Protein AF-A0A956D7J7-F1 (afdb_monomer_lite)

Foldseek 3Di:
DDDDDDDDDDDPDPPPPDPDDDDPDDDADFFDKPQWDDDRLETERAAEEIETEAQPRDDPVHAREYEYDDLYEYHYEYAEEHHYEYDANHHYEYEYEYHYEYEEANYEYEYEYAEAYEYAYEHQYEYEYAYAAHYEYHFEHQHEYEEHEEYAYEEHAYHAHEYEEEYYACYEYEFALYEYEYEYEHNYEYEQYALYEYHYEYPAKYKYAHDPRYWYWYHYNPDPGTDTDHGIDID

Sequence (235 aa):
MHFQALLFSTFLFTFTMGCGSNPTVTGDVLCPGPGCPCTGARCDCQGGDCALDCADVESPTQTCALECERGARCDVACGTECDVECEPGTECTVTGQDDPELRCSDASCSLTATTSADISCTRGAECVLTATSGADADCESNATCELELGDDADVDCEGGSTCNVTAGVGSELECTRASCTSTIGTGSVVVCGVDARCEVACEGACTLTCAPSATCALRCPDDTAPREVSGTVRC

Radius of gyration: 25.04 Å; chains: 1; bounding box: 53×31×108 Å

pLDDT: mean 87.44, std 18.81, range [31.25, 98.88]

Secondary structure (DSSP, 8-state):
-----------------PPP------SS-----TT--EETTEEEE-SSEEEEE-TTT-BTTB-EEEEE-TT-EEEEE-SS-EEEEE-TT-EEEEE-SBSEEEEEESSEEEEE-SB--EEEEETT-EEEEEEEES-EEEE-TT-EEEEEEEET-EEEEETT-EEEEEE-TT-EEEEESSEEEEEE-TT-EEEE-TT-EEEEEESSS-EEEE-TT-EEEEE-TT-SS-EEE-EEEE-

Structure (mmCIF, N/CA/C/O backbone):
data_AF-A0A956D7J7-F1
#
_entry.id   AF-A0A956D7J7-F1
#
loop_
_atom_site.group_PDB
_atom_site.id
_atom_site.type_symbol
_atom_site.label_atom_id
_atom_site.label_alt_id
_atom_site.label_comp_id
_atom_site.label_asym_id
_atom_site.label_entity_id
_atom_site.label_seq_id
_atom_site.pdbx_PDB_ins_code
_atom_site.Cartn_x
_atom_site.Cartn_y
_atom_site.Cartn_z
_atom_site.occupancy
_atom_site.B_iso_or_equiv
_atom_site.auth_seq_id
_atom_site.auth_comp_id
_atom_site.auth_asym_id
_atom_site.auth_atom_id
_atom_site.pdbx_PDB_model_num
ATOM 1 N N . MET A 1 1 ? -14.481 -19.171 87.153 1.00 43.16 1 MET A N 1
ATOM 2 C CA . MET A 1 1 ? -14.582 -17.798 86.616 1.00 43.16 1 MET A CA 1
ATOM 3 C C . MET A 1 1 ? -14.670 -17.933 85.106 1.00 43.16 1 MET A C 1
ATOM 5 O O . MET A 1 1 ? -13.794 -18.553 84.524 1.00 43.16 1 MET A O 1
ATOM 9 N N . HIS A 1 2 ? -15.809 -17.543 84.533 1.00 39.56 2 HIS A N 1
ATOM 10 C CA . HIS A 1 2 ? -16.154 -17.720 83.119 1.00 39.56 2 HIS A CA 1
ATOM 11 C C . HIS A 1 2 ? -15.418 -16.686 82.258 1.00 39.56 2 HIS A C 1
ATOM 13 O O . HIS A 1 2 ? -15.458 -15.504 82.587 1.00 39.56 2 HIS A O 1
ATOM 19 N N . PHE A 1 3 ? -14.809 -17.113 81.151 1.00 43.75 3 PHE A N 1
ATOM 20 C CA . PHE A 1 3 ? -14.347 -16.224 80.082 1.00 43.75 3 PHE A CA 1
ATOM 21 C C . PHE A 1 3 ? -14.893 -16.765 78.756 1.00 43.75 3 PHE A C 1
ATOM 23 O O . PHE A 1 3 ? -14.498 -17.838 78.303 1.00 43.75 3 PHE A O 1
ATOM 30 N N . GLN A 1 4 ? -15.881 -16.063 78.197 1.00 51.72 4 GLN A N 1
ATOM 31 C CA . GLN A 1 4 ? -16.488 -16.355 76.899 1.00 51.72 4 GLN A CA 1
ATOM 32 C C . GLN A 1 4 ? -15.545 -15.901 75.780 1.00 51.72 4 GLN A C 1
ATOM 34 O O . GLN A 1 4 ? -15.097 -14.756 75.767 1.00 51.72 4 GLN A O 1
ATOM 39 N N . ALA A 1 5 ? -15.268 -16.799 74.835 1.00 49.94 5 ALA A N 1
ATOM 40 C CA . ALA A 1 5 ? -14.574 -16.494 73.593 1.00 49.94 5 ALA A CA 1
ATOM 41 C C . ALA A 1 5 ? -15.559 -15.854 72.598 1.00 49.94 5 ALA A C 1
ATOM 43 O O . ALA A 1 5 ? -16.535 -16.482 72.190 1.00 49.94 5 ALA A O 1
ATOM 44 N N . LEU A 1 6 ? -15.309 -14.597 72.230 1.00 52.06 6 LEU A N 1
ATOM 45 C CA . LEU A 1 6 ? -15.990 -13.898 71.142 1.00 52.06 6 LEU A CA 1
ATOM 46 C C . LEU A 1 6 ? -15.320 -14.276 69.815 1.00 52.06 6 LEU A C 1
ATOM 48 O O . LEU A 1 6 ? -14.176 -13.907 69.558 1.00 52.06 6 LEU A O 1
ATOM 52 N N . LEU A 1 7 ? -16.046 -15.019 68.981 1.00 47.91 7 LEU A N 1
ATOM 53 C CA . LEU A 1 7 ? -15.738 -15.242 67.569 1.00 47.91 7 LEU A CA 1
ATOM 54 C C . LEU A 1 7 ? -16.071 -13.962 66.786 1.00 47.91 7 LEU A C 1
ATOM 56 O O . LEU A 1 7 ? -17.241 -13.636 66.600 1.00 47.91 7 LEU A O 1
ATOM 60 N N . PHE A 1 8 ? -15.046 -13.240 66.332 1.00 42.69 8 PHE A N 1
ATOM 61 C CA . PHE A 1 8 ? -15.180 -12.167 65.345 1.00 42.69 8 PHE A CA 1
ATOM 62 C C . PHE A 1 8 ? -15.130 -12.792 63.944 1.00 42.69 8 PHE A C 1
ATOM 64 O O . PHE A 1 8 ? -14.086 -13.268 63.504 1.00 42.69 8 PHE A O 1
ATOM 71 N N . SER A 1 9 ? -16.275 -12.831 63.263 1.00 49.41 9 SER A N 1
ATOM 72 C CA . SER A 1 9 ? -16.383 -13.199 61.850 1.00 49.41 9 SER A CA 1
ATOM 73 C C . SER A 1 9 ? -16.132 -11.949 61.006 1.00 49.41 9 SER A C 1
ATOM 75 O O . SER A 1 9 ? -16.965 -11.046 60.950 1.00 49.41 9 SER A O 1
ATOM 77 N N . THR A 1 10 ? -14.953 -11.861 60.398 1.00 48.66 10 THR A N 1
ATOM 78 C CA . THR A 1 10 ? -14.606 -10.847 59.399 1.00 48.66 10 THR A CA 1
ATOM 79 C C . THR A 1 10 ? -15.206 -11.249 58.055 1.00 48.66 10 THR A C 1
ATOM 81 O O . THR A 1 10 ? -14.697 -12.127 57.363 1.00 48.66 10 THR A O 1
ATOM 84 N N . PHE A 1 11 ? -16.308 -10.600 57.686 1.00 44.06 11 PHE A N 1
ATOM 85 C CA . PHE A 1 11 ? -16.860 -10.641 56.335 1.00 44.06 11 PHE A CA 1
ATOM 86 C C . PHE A 1 11 ? -15.993 -9.739 55.437 1.00 44.06 11 PHE A C 1
ATOM 88 O O . PHE A 1 11 ? -16.091 -8.514 55.504 1.00 44.06 11 PHE A O 1
ATOM 95 N N . LEU A 1 12 ? -15.110 -10.332 54.626 1.00 43.50 12 LEU A N 1
ATOM 96 C CA . LEU A 1 12 ? -14.497 -9.636 53.491 1.00 43.50 12 LEU A CA 1
ATOM 97 C C . LEU A 1 12 ? -15.557 -9.519 52.388 1.00 43.50 12 LEU A C 1
ATOM 99 O O . LEU A 1 12 ? -15.886 -10.501 51.729 1.00 43.50 12 LEU A O 1
ATOM 103 N N . PHE A 1 13 ? -16.098 -8.316 52.207 1.00 41.38 13 PHE A N 1
ATOM 104 C CA . PHE A 1 13 ? -16.900 -7.952 51.042 1.00 41.38 13 PHE A CA 1
ATOM 105 C C . PHE A 1 13 ? -15.939 -7.482 49.941 1.00 41.38 13 PHE A C 1
ATOM 107 O O . PHE A 1 13 ? -15.501 -6.333 49.929 1.00 41.38 13 PHE A O 1
ATOM 114 N N . THR A 1 14 ? -15.560 -8.381 49.036 1.00 39.78 14 THR A N 1
ATOM 115 C CA . THR A 1 14 ? -14.932 -8.017 47.762 1.00 39.78 14 THR A CA 1
ATOM 116 C C . THR A 1 14 ? -15.997 -7.397 46.862 1.00 39.78 14 THR A C 1
ATOM 118 O O . THR A 1 14 ? -16.838 -8.097 46.305 1.00 39.78 14 THR A O 1
ATOM 121 N N . PHE A 1 15 ? -15.971 -6.070 46.734 1.00 39.91 15 PHE A N 1
ATOM 122 C CA . PHE A 1 15 ? -16.661 -5.351 45.665 1.00 39.91 15 PHE A CA 1
ATOM 123 C C . PHE A 1 15 ? -15.905 -5.607 44.355 1.00 39.91 15 PHE A C 1
ATOM 125 O O . PHE A 1 15 ? -14.952 -4.909 44.023 1.00 39.91 15 PHE A O 1
ATOM 132 N N . THR A 1 16 ? -16.311 -6.630 43.610 1.00 37.69 16 THR A N 1
ATOM 133 C CA . THR A 1 16 ? -16.043 -6.697 42.173 1.00 37.69 16 THR A CA 1
ATOM 134 C C . THR A 1 16 ? -17.059 -5.782 41.494 1.00 37.69 16 THR A C 1
ATOM 136 O O . THR A 1 16 ? -18.225 -6.152 41.357 1.00 37.69 16 THR A O 1
ATOM 139 N N . MET A 1 17 ? -16.649 -4.569 41.112 1.00 38.91 17 MET A N 1
ATOM 140 C CA . MET A 1 17 ? -17.397 -3.762 40.144 1.00 38.91 17 MET A CA 1
ATOM 141 C C . MET A 1 17 ? -17.266 -4.442 38.775 1.00 38.91 17 MET A C 1
ATOM 143 O O . MET A 1 17 ? -16.390 -4.112 37.988 1.00 38.91 17 MET A O 1
ATOM 147 N N . GLY A 1 18 ? -18.092 -5.459 38.532 1.00 31.25 18 GLY A N 1
ATOM 148 C CA . GLY A 1 18 ? -18.387 -5.927 37.184 1.00 31.25 18 GLY A CA 1
ATOM 149 C C . GLY A 1 18 ? -19.460 -5.011 36.611 1.00 31.25 18 GLY A C 1
ATOM 150 O O . GLY A 1 18 ? -20.520 -4.870 37.225 1.00 31.25 18 GLY A O 1
ATOM 151 N N . CYS A 1 19 ? -19.172 -4.350 35.489 1.00 44.25 19 CYS A N 1
ATOM 152 C CA . CYS A 1 19 ? -20.160 -3.542 34.787 1.00 44.25 19 CYS A CA 1
ATOM 153 C C . CYS A 1 19 ? -21.360 -4.419 34.423 1.00 44.25 19 CYS A C 1
ATOM 155 O O . CYS A 1 19 ? -21.224 -5.504 33.860 1.00 44.25 19 CYS A O 1
ATOM 157 N N . GLY A 1 20 ? -22.525 -3.959 34.864 1.00 34.91 20 GLY A N 1
ATOM 158 C CA . GLY A 1 20 ? -23.780 -4.673 34.783 1.00 34.91 20 GLY A CA 1
ATOM 159 C C . GLY A 1 20 ? -24.388 -4.661 33.385 1.00 34.91 20 GLY A C 1
ATOM 160 O O . GLY A 1 20 ? -24.287 -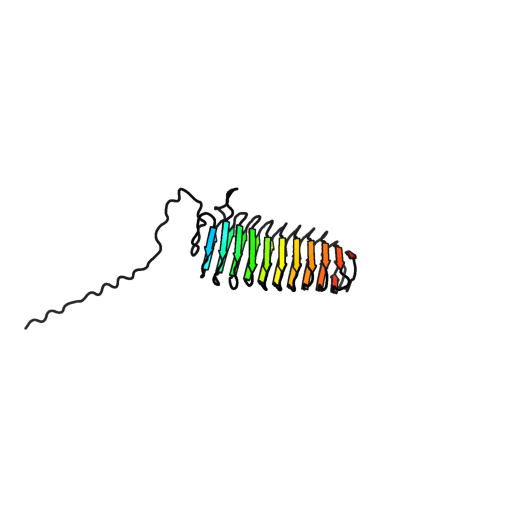3.686 32.654 1.00 34.91 20 GLY A O 1
ATOM 161 N N . SER A 1 21 ? -25.086 -5.759 33.109 1.00 38.69 21 SER A N 1
ATOM 162 C CA . SER A 1 21 ? -26.418 -5.828 32.503 1.00 38.69 21 SER A CA 1
ATOM 163 C C . SER A 1 21 ? -26.701 -5.009 31.237 1.00 38.69 21 SER A C 1
ATOM 165 O O . SER A 1 21 ? -26.970 -3.813 31.298 1.00 38.69 21 SER A O 1
ATOM 167 N N . ASN A 1 22 ? -26.827 -5.748 30.132 1.00 50.06 22 ASN A N 1
ATOM 168 C CA . ASN A 1 22 ? -27.512 -5.389 28.888 1.00 50.06 22 ASN A CA 1
ATOM 169 C C . ASN A 1 22 ? -28.772 -4.523 29.113 1.00 50.06 22 ASN A C 1
ATOM 171 O O . ASN A 1 22 ? -29.765 -5.031 29.652 1.00 50.06 22 ASN A O 1
ATOM 175 N N . PRO A 1 23 ? -28.801 -3.263 28.648 1.00 44.16 23 PRO A N 1
ATOM 176 C CA . PRO A 1 23 ? -30.053 -2.579 28.396 1.00 44.16 23 PRO A CA 1
ATOM 177 C C . PRO A 1 23 ? -30.660 -3.090 27.085 1.00 44.16 23 PRO A C 1
ATOM 179 O O . PRO A 1 23 ? -29.982 -3.305 26.085 1.00 44.16 23 PRO A O 1
ATOM 182 N N . THR A 1 24 ? -31.973 -3.284 27.097 1.00 43.28 24 THR A N 1
ATOM 183 C CA . THR A 1 24 ? -32.783 -3.449 25.887 1.00 43.28 24 THR A CA 1
ATOM 184 C C . THR A 1 24 ? -32.682 -2.144 25.090 1.00 43.28 24 THR A C 1
ATOM 186 O O . THR A 1 24 ? -33.212 -1.126 25.533 1.00 43.28 24 THR A O 1
ATOM 189 N N . VAL A 1 25 ? -31.952 -2.151 23.972 1.00 43.97 25 VAL A N 1
ATOM 190 C CA . VAL A 1 25 ? -31.699 -0.962 23.143 1.00 43.97 25 VAL A CA 1
ATOM 191 C C . VAL A 1 25 ? -32.918 -0.687 22.262 1.00 43.97 25 VAL A C 1
ATOM 193 O O . VAL A 1 25 ? -33.235 -1.441 21.346 1.00 43.97 25 VAL A O 1
ATOM 196 N N . THR A 1 26 ? -33.620 0.403 22.555 1.00 40.12 26 THR A N 1
ATOM 197 C CA . THR A 1 26 ? -34.544 1.062 21.627 1.00 40.12 26 THR A CA 1
ATOM 198 C C . THR A 1 26 ? -34.048 2.489 21.437 1.00 40.12 26 THR A C 1
ATOM 200 O O . THR A 1 26 ? -34.246 3.311 22.331 1.00 40.12 26 THR A O 1
ATOM 203 N N . GLY A 1 27 ? -33.423 2.754 20.288 1.00 46.28 27 GLY A N 1
ATOM 204 C CA . GLY A 1 27 ? -32.857 4.052 19.900 1.00 46.28 27 GLY A CA 1
ATOM 205 C C . GLY A 1 27 ? -31.328 4.045 19.925 1.00 46.28 27 GLY A C 1
ATOM 206 O O . GLY A 1 27 ? -30.754 3.707 20.951 1.00 46.28 27 GLY A O 1
ATOM 207 N N . ASP A 1 28 ? -30.732 4.424 18.793 1.00 46.00 28 ASP A N 1
ATOM 208 C CA . ASP A 1 28 ? -29.297 4.584 18.518 1.00 46.00 28 ASP A CA 1
ATOM 209 C C . ASP A 1 28 ? -28.484 3.279 18.546 1.00 46.00 28 ASP A C 1
ATOM 211 O O . ASP A 1 28 ? -28.277 2.647 19.581 1.00 46.00 28 ASP A O 1
ATOM 215 N N . VAL A 1 29 ? -28.057 2.846 17.358 1.00 49.03 29 VAL A N 1
ATOM 216 C CA . VAL A 1 29 ? -27.219 1.662 17.166 1.00 49.03 29 VAL A CA 1
ATOM 217 C C . VAL A 1 29 ? -25.853 1.967 17.781 1.00 49.03 29 VAL A C 1
ATOM 219 O O . VAL A 1 29 ? -25.069 2.733 17.234 1.00 49.03 29 VAL A O 1
ATOM 222 N N . LEU A 1 30 ? -25.629 1.461 18.991 1.00 57.19 30 LEU A N 1
ATOM 223 C CA . LEU A 1 30 ? -24.352 1.540 19.689 1.00 57.19 30 LEU A CA 1
ATOM 224 C C . LEU A 1 30 ? -23.413 0.532 19.044 1.00 57.19 30 LEU A C 1
ATOM 226 O O . LEU A 1 30 ? -23.807 -0.624 18.925 1.00 57.19 30 LEU A O 1
ATOM 230 N N . CYS A 1 31 ? -22.193 0.933 18.701 1.00 56.78 31 CYS A N 1
ATOM 231 C CA . CYS A 1 31 ? -21.144 -0.011 18.343 1.00 56.78 31 CYS A CA 1
ATOM 232 C C . CYS A 1 31 ? -20.822 -0.879 19.579 1.00 56.78 31 CYS A C 1
ATOM 234 O O . CYS A 1 31 ? -20.334 -0.351 20.587 1.00 56.78 31 CYS A O 1
ATOM 236 N N . PRO A 1 32 ? -21.161 -2.180 19.596 1.00 64.06 32 PRO A N 1
ATOM 237 C CA . PRO A 1 32 ? -20.841 -3.041 20.724 1.00 64.06 32 PRO A CA 1
ATOM 238 C C . PRO A 1 32 ? -19.324 -3.251 20.818 1.00 64.06 32 PRO A C 1
ATOM 240 O O . PRO A 1 32 ? -18.688 -3.709 19.874 1.00 64.06 32 PRO A O 1
ATOM 243 N N . GLY A 1 33 ? -18.743 -2.956 21.984 1.00 61.28 33 GLY A N 1
ATOM 244 C CA . GLY A 1 33 ? -17.317 -3.177 22.204 1.00 61.28 33 GLY A CA 1
ATOM 245 C C . GLY A 1 33 ? -16.861 -2.985 23.654 1.00 61.28 33 GLY A C 1
ATOM 246 O O . GLY A 1 33 ? -17.276 -2.019 24.301 1.00 61.28 33 GLY A O 1
ATOM 247 N N . PRO A 1 34 ? -16.040 -3.885 24.233 1.00 67.00 34 PRO A N 1
ATOM 248 C CA . PRO A 1 34 ? -15.364 -3.602 25.494 1.00 67.00 34 PRO A CA 1
ATOM 249 C C . PRO A 1 34 ? -14.335 -2.476 25.310 1.00 67.00 34 PRO A C 1
ATOM 251 O O . PRO A 1 34 ? -13.610 -2.443 24.323 1.00 67.00 34 PRO A O 1
ATOM 254 N N . GLY A 1 35 ? -14.247 -1.575 26.291 1.00 68.69 35 GLY A N 1
ATOM 255 C CA . GLY A 1 35 ? -13.209 -0.534 26.338 1.00 68.69 35 GLY A CA 1
ATOM 256 C C . GLY A 1 35 ? -13.552 0.778 25.623 1.00 68.69 35 GLY A C 1
ATOM 257 O O . GLY A 1 35 ? -12.936 1.790 25.939 1.00 68.69 35 GLY A O 1
ATOM 258 N N . CYS A 1 36 ? -14.580 0.803 24.769 1.00 70.06 36 CYS A N 1
ATOM 259 C CA . CYS A 1 36 ? -14.954 1.978 23.976 1.00 70.06 36 CYS A CA 1
ATOM 260 C C . CYS A 1 36 ? -16.209 2.685 24.524 1.00 70.06 36 CYS A C 1
ATOM 262 O O . CYS A 1 36 ? -17.325 2.187 24.347 1.00 70.06 36 CYS A O 1
ATOM 264 N N . PRO A 1 37 ? -16.101 3.853 25.182 1.00 77.62 37 PRO A N 1
ATOM 265 C CA . PRO A 1 37 ? -17.232 4.768 25.287 1.00 77.62 37 PRO A CA 1
ATOM 266 C C . PRO A 1 37 ? -17.668 5.243 23.891 1.00 77.62 37 PRO A C 1
ATOM 268 O O . PRO A 1 37 ? -16.929 5.950 23.211 1.00 77.62 37 PRO A O 1
ATOM 271 N N . CYS A 1 38 ? -18.891 4.893 23.489 1.00 78.69 38 CYS A N 1
ATOM 272 C CA . CYS A 1 38 ? -19.475 5.319 22.217 1.00 78.69 38 CYS A CA 1
ATOM 273 C C . CYS A 1 38 ? -20.646 6.291 22.419 1.00 78.69 38 CYS A C 1
ATOM 275 O O . CYS A 1 38 ? -21.440 6.156 23.354 1.00 78.69 38 CYS A O 1
ATOM 277 N N . THR A 1 39 ? -20.771 7.266 21.518 1.00 78.62 39 THR A N 1
ATOM 278 C CA . THR A 1 39 ? -21.926 8.161 21.384 1.00 78.62 39 THR A CA 1
ATOM 279 C C . THR A 1 39 ? -22.478 8.036 19.964 1.00 78.62 39 THR A C 1
ATOM 281 O O . THR A 1 39 ? -21.962 8.646 19.029 1.00 78.62 39 THR A O 1
ATOM 284 N N . GLY A 1 40 ? -23.534 7.233 19.800 1.00 76.56 40 GLY A N 1
ATOM 285 C CA . GLY A 1 40 ? -24.012 6.824 18.475 1.00 76.56 40 GLY A CA 1
ATOM 286 C C . GLY A 1 40 ? -22.991 5.912 17.790 1.00 76.56 40 GLY A C 1
ATOM 287 O O . GLY A 1 40 ? -22.463 5.009 18.436 1.00 76.56 40 GLY A O 1
ATOM 288 N N . ALA A 1 41 ? -22.684 6.196 16.523 1.00 77.69 41 ALA A N 1
ATOM 289 C CA . ALA A 1 41 ? -21.690 5.471 15.726 1.00 77.69 41 ALA A CA 1
ATOM 290 C C . ALA A 1 41 ? -20.232 5.924 15.963 1.00 77.69 41 ALA A C 1
ATOM 292 O O . ALA A 1 41 ? -19.327 5.431 15.302 1.00 77.69 41 ALA A O 1
ATOM 293 N N . ARG A 1 42 ? -19.996 6.879 16.877 1.00 84.06 42 ARG A N 1
ATOM 294 C CA . ARG A 1 42 ? -18.655 7.388 17.203 1.00 84.06 42 ARG A CA 1
ATOM 295 C C . ARG A 1 42 ? -18.162 6.806 18.511 1.00 84.06 42 ARG A C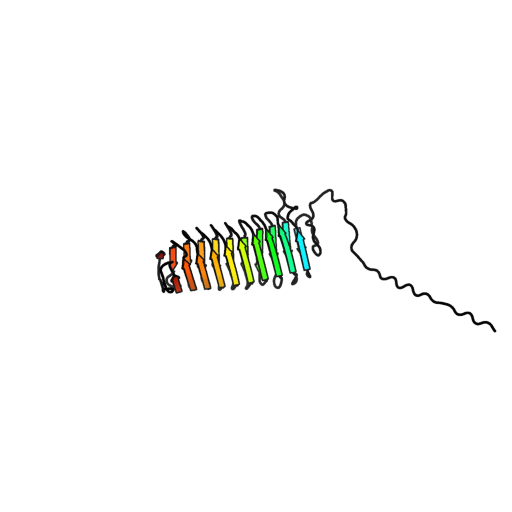 1
ATOM 297 O O . ARG A 1 42 ? -18.863 6.914 19.519 1.00 84.06 42 ARG A O 1
ATOM 304 N N . CYS A 1 43 ? -16.957 6.270 18.511 1.00 86.94 43 CYS A N 1
ATOM 305 C CA . CYS A 1 43 ? -16.317 5.665 19.664 1.00 86.94 43 CYS A CA 1
ATOM 306 C C . CYS A 1 43 ? -14.948 6.300 19.901 1.00 86.94 43 CYS A C 1
ATOM 308 O O . CYS A 1 43 ? -14.273 6.710 18.965 1.00 86.94 43 CYS A O 1
ATOM 310 N N . ASP A 1 44 ? -14.550 6.371 21.164 1.00 90.06 44 ASP A N 1
ATOM 311 C CA . ASP A 1 44 ? -13.240 6.875 21.579 1.00 90.06 44 ASP A CA 1
ATOM 312 C C . ASP A 1 44 ? -12.584 5.811 22.463 1.00 90.06 44 ASP A C 1
ATOM 314 O O . ASP A 1 44 ? -13.176 5.361 23.448 1.00 90.06 44 ASP A O 1
ATOM 318 N N . CYS A 1 45 ? -11.380 5.377 22.100 1.00 90.12 45 CYS A N 1
ATOM 319 C CA . CYS A 1 45 ? -10.562 4.486 22.902 1.00 90.12 45 CYS A CA 1
ATOM 320 C C . CYS A 1 45 ? -9.427 5.252 23.593 1.00 90.12 45 CYS A C 1
ATOM 322 O O . CYS A 1 45 ? -8.354 5.477 23.035 1.00 90.12 45 CYS A O 1
ATOM 324 N N . GLN A 1 46 ? -9.616 5.560 24.876 1.00 88.88 46 GLN A N 1
ATOM 325 C CA . GLN A 1 46 ? -8.666 6.355 25.665 1.00 88.88 46 GLN A CA 1
ATOM 326 C C . GLN A 1 46 ? -7.546 5.542 26.349 1.00 88.88 46 GLN A C 1
ATOM 328 O O . GLN A 1 46 ? -7.073 5.926 27.430 1.00 88.88 46 GLN A O 1
ATOM 333 N N . GLY A 1 47 ? -7.119 4.431 25.745 1.00 86.06 47 GLY A N 1
ATOM 334 C CA . GLY A 1 47 ? -6.061 3.547 26.246 1.00 86.06 47 GLY A CA 1
ATOM 335 C C . GLY A 1 47 ? -6.535 2.137 26.621 1.00 86.06 47 GLY A C 1
ATOM 336 O O . GLY A 1 47 ? -7.704 1.910 26.929 1.00 86.06 47 GLY A O 1
ATOM 337 N N . GLY A 1 48 ? -5.587 1.196 26.673 1.00 89.12 48 GLY A N 1
ATOM 338 C CA . GLY A 1 48 ? -5.870 -0.228 26.893 1.00 89.12 48 GLY A CA 1
ATOM 339 C C . GLY A 1 48 ? -6.251 -0.947 25.599 1.00 89.12 48 GLY A C 1
ATOM 340 O O . GLY A 1 48 ? -5.920 -0.471 24.518 1.00 89.12 48 GLY A O 1
ATOM 341 N N . ASP A 1 49 ? -6.916 -2.093 25.725 1.00 91.50 49 ASP A N 1
ATOM 342 C CA . ASP A 1 49 ? -7.405 -2.869 24.585 1.00 91.50 49 ASP A CA 1
ATOM 343 C C . ASP A 1 49 ? -8.881 -2.538 24.330 1.00 91.50 49 ASP A C 1
ATOM 345 O O . ASP A 1 49 ? -9.733 -2.697 25.213 1.00 91.50 49 ASP A O 1
ATOM 349 N N . CYS A 1 50 ? -9.171 -2.095 23.116 1.00 89.81 50 CYS A N 1
ATOM 350 C CA . CYS A 1 50 ? -10.488 -1.737 22.626 1.00 89.81 50 CYS A CA 1
ATOM 351 C C . CYS A 1 50 ? -10.837 -2.640 21.455 1.00 89.81 50 CYS A C 1
ATOM 353 O O . CYS A 1 50 ? -10.079 -2.728 20.496 1.00 89.81 50 CYS A O 1
ATOM 355 N N . ALA A 1 51 ? -11.984 -3.303 21.534 1.00 89.31 51 ALA A N 1
ATOM 356 C CA . ALA A 1 51 ? -12.485 -4.118 20.437 1.00 89.31 51 ALA A CA 1
ATOM 357 C C . ALA A 1 51 ? -13.853 -3.589 20.025 1.00 89.31 51 ALA A C 1
ATOM 359 O O . ALA A 1 51 ? -14.742 -3.500 20.872 1.00 89.31 51 ALA A O 1
ATOM 360 N N . LEU A 1 52 ? -14.012 -3.247 18.752 1.00 86.50 52 LEU A N 1
ATOM 361 C CA . LEU A 1 52 ? -15.223 -2.667 18.199 1.00 86.50 52 LEU A CA 1
ATOM 362 C C . LEU A 1 52 ? -15.752 -3.539 17.064 1.00 86.50 52 LEU A C 1
ATOM 364 O O . LEU A 1 52 ? -15.042 -3.796 16.097 1.00 86.50 52 LEU A O 1
ATOM 368 N N . ASP A 1 53 ? -17.000 -3.983 17.179 1.00 87.38 53 ASP A N 1
ATOM 369 C CA . ASP A 1 53 ? -17.687 -4.694 16.101 1.00 87.38 53 ASP A CA 1
ATOM 370 C C . ASP A 1 53 ? -18.789 -3.801 15.530 1.00 87.38 53 ASP A C 1
ATOM 372 O O . ASP A 1 53 ? -19.836 -3.593 16.144 1.00 87.38 53 ASP A O 1
ATOM 376 N N . CYS A 1 54 ? -18.510 -3.231 14.365 1.00 80.75 54 CYS A N 1
ATOM 377 C CA . CYS A 1 54 ? -19.376 -2.330 13.626 1.00 80.75 54 CYS A CA 1
ATOM 378 C C . CYS A 1 54 ? -20.098 -2.998 12.454 1.00 80.75 54 CYS A C 1
ATOM 380 O O . CYS A 1 54 ? -20.843 -2.315 11.756 1.00 80.75 54 CYS A O 1
ATOM 382 N N . ALA A 1 55 ? -19.968 -4.318 12.272 1.00 75.94 55 ALA A N 1
ATOM 383 C CA . ALA A 1 55 ? -20.550 -5.021 11.127 1.00 75.94 55 ALA A CA 1
ATOM 384 C C . ALA A 1 55 ? -22.078 -4.855 10.997 1.00 75.94 55 ALA A C 1
ATOM 386 O O . ALA A 1 55 ? -22.615 -4.905 9.893 1.00 75.94 55 ALA A O 1
ATOM 387 N N . ASP A 1 56 ? -22.774 -4.623 12.116 1.00 65.50 56 ASP A N 1
ATOM 388 C CA . ASP A 1 56 ? -24.231 -4.442 12.172 1.00 65.50 56 ASP A CA 1
ATOM 389 C C . ASP A 1 56 ? -24.672 -2.973 12.372 1.00 65.50 56 ASP A C 1
ATOM 391 O O . ASP A 1 56 ? -25.872 -2.694 12.473 1.00 65.50 56 ASP A O 1
ATOM 395 N N . VAL A 1 57 ? -23.729 -2.028 12.498 1.00 64.62 57 VAL A N 1
ATOM 396 C CA . VAL A 1 57 ? -24.019 -0.624 12.866 1.00 64.62 57 VAL A CA 1
ATOM 397 C C . VAL A 1 57 ? -24.433 0.216 11.661 1.00 64.62 57 VAL A C 1
ATOM 399 O O . VAL A 1 57 ? -25.142 1.219 11.794 1.00 64.62 57 VAL A O 1
ATOM 402 N N . GLU A 1 58 ? -24.030 -0.217 10.477 1.00 58.28 58 GLU A N 1
ATOM 403 C CA . GLU A 1 58 ? -24.022 0.635 9.306 1.00 58.28 58 GLU A CA 1
ATOM 404 C C . GLU A 1 58 ? -25.400 0.739 8.647 1.00 58.28 58 GLU A C 1
ATOM 406 O O . GLU A 1 58 ? -26.055 -0.232 8.256 1.00 58.28 58 GLU A O 1
ATOM 411 N N . SER A 1 59 ? -25.857 1.983 8.537 1.00 60.62 59 SER A N 1
ATOM 412 C CA . SER A 1 59 ? -27.015 2.379 7.745 1.00 60.62 59 SER A CA 1
ATOM 413 C C . SER A 1 59 ? -26.553 3.410 6.715 1.00 60.62 59 SER A C 1
ATOM 415 O O . SER A 1 59 ? -25.534 4.049 6.949 1.00 60.62 59 SER A O 1
ATOM 417 N N . PRO A 1 60 ? -27.326 3.715 5.653 1.00 57.22 60 PRO A N 1
ATOM 418 C CA . PRO A 1 60 ? -26.968 4.727 4.637 1.00 57.22 60 PRO A CA 1
ATOM 419 C C . PRO A 1 60 ? -26.739 6.168 5.151 1.00 57.22 60 PRO A C 1
ATOM 421 O O . PRO A 1 60 ? -26.718 7.114 4.371 1.00 57.22 60 PRO A O 1
ATOM 424 N N . THR A 1 61 ? -26.713 6.371 6.466 1.00 62.16 61 THR A N 1
ATOM 425 C CA . THR A 1 61 ? -26.631 7.655 7.162 1.00 62.16 61 THR A CA 1
ATOM 426 C C . THR A 1 61 ? -25.673 7.627 8.358 1.00 62.16 61 THR A C 1
ATOM 428 O O . THR A 1 61 ? -25.631 8.617 9.085 1.00 62.16 61 THR A O 1
ATOM 431 N N . GLN A 1 62 ? -25.001 6.504 8.640 1.00 70.56 62 GLN A N 1
ATOM 432 C CA . GLN A 1 62 ? -24.121 6.348 9.803 1.00 70.56 62 GLN A CA 1
ATOM 433 C C . GLN A 1 62 ? -22.939 5.438 9.456 1.00 70.56 62 GLN A C 1
ATOM 435 O O . GLN A 1 62 ? -23.132 4.231 9.328 1.00 70.56 62 GLN A O 1
ATOM 440 N N . THR A 1 63 ? -21.757 6.044 9.372 1.00 81.12 63 THR A N 1
ATOM 441 C CA . THR A 1 63 ? -20.444 5.390 9.302 1.00 81.12 63 THR A CA 1
ATOM 442 C C . THR A 1 63 ? -19.934 5.167 10.728 1.00 81.12 63 THR A C 1
ATOM 444 O O . THR A 1 63 ? -20.112 6.032 11.598 1.00 81.12 63 THR A O 1
ATOM 447 N N . CYS A 1 64 ? -19.356 3.998 11.000 1.00 86.12 64 CYS A N 1
ATOM 448 C CA . CYS A 1 64 ? -18.721 3.724 12.287 1.00 86.12 64 CYS A CA 1
ATOM 449 C C . CYS A 1 64 ? -17.390 4.472 12.361 1.00 86.12 64 CYS A C 1
ATOM 451 O O . CYS A 1 64 ? -16.524 4.236 11.531 1.00 86.12 64 CYS A O 1
ATOM 453 N N . ALA A 1 65 ? -17.225 5.348 13.352 1.00 90.06 65 ALA A N 1
ATOM 454 C CA . ALA A 1 65 ? -15.999 6.115 13.536 1.00 90.06 65 ALA A CA 1
ATOM 455 C C . ALA A 1 65 ? -15.334 5.784 14.877 1.00 90.06 65 ALA A C 1
ATOM 457 O O . ALA A 1 65 ? -16.008 5.779 15.915 1.00 90.06 65 ALA A O 1
ATOM 458 N N . LEU A 1 66 ? -14.023 5.549 14.874 1.00 92.00 66 LEU A N 1
ATOM 459 C CA . LEU A 1 66 ? -13.227 5.284 16.071 1.00 92.00 66 LEU A CA 1
ATOM 460 C C . LEU A 1 66 ? -11.996 6.189 16.129 1.00 92.00 66 LEU A C 1
ATOM 462 O O . LEU A 1 66 ? -11.147 6.145 15.247 1.00 92.00 66 LEU A O 1
ATOM 466 N N . GLU A 1 67 ? -11.855 6.907 17.238 1.00 94.44 67 GLU A N 1
ATOM 467 C CA . GLU A 1 67 ? -10.609 7.574 17.621 1.00 94.44 67 GLU A CA 1
ATOM 468 C C . GLU A 1 67 ? -9.835 6.646 18.574 1.00 94.44 67 GLU A C 1
ATOM 470 O O . GLU A 1 67 ? -10.307 6.310 19.665 1.00 94.44 67 GLU A O 1
ATOM 475 N N . CYS A 1 68 ? -8.662 6.175 18.151 1.00 95.31 68 CYS A N 1
ATOM 476 C CA . CYS A 1 68 ? -7.768 5.349 18.955 1.00 95.31 68 CYS A CA 1
ATOM 477 C C . CYS A 1 68 ? -6.653 6.220 19.535 1.00 95.31 68 CYS A C 1
ATOM 479 O O . CYS A 1 68 ? -5.834 6.760 18.792 1.00 95.31 68 CYS A O 1
ATOM 481 N N . GLU A 1 69 ? -6.588 6.345 20.864 1.00 95.00 69 GLU A N 1
ATOM 482 C CA . GLU A 1 69 ? -5.674 7.273 21.530 1.00 95.00 69 GLU A CA 1
ATOM 483 C C . GLU A 1 69 ? -4.816 6.635 22.634 1.00 95.00 69 GLU A C 1
ATOM 485 O O . GLU A 1 69 ? -5.041 5.526 23.117 1.00 95.00 69 GLU A O 1
ATOM 490 N N . ARG A 1 70 ? -3.833 7.407 23.123 1.00 93.25 70 ARG A N 1
ATOM 491 C CA . ARG A 1 70 ? -3.073 7.142 24.365 1.00 93.25 70 ARG A CA 1
ATOM 492 C C . ARG A 1 70 ? -2.365 5.785 24.398 1.00 93.25 70 ARG A C 1
ATOM 494 O O . ARG A 1 70 ? -2.242 5.176 25.463 1.00 93.25 70 ARG A O 1
ATOM 501 N N . GLY A 1 71 ? -1.862 5.347 23.248 1.00 91.88 71 GLY A N 1
ATOM 502 C CA . GLY A 1 71 ? -1.194 4.055 23.108 1.00 91.88 71 GLY A CA 1
ATOM 503 C C . GLY A 1 71 ? -2.131 2.867 23.313 1.00 91.88 71 GLY A C 1
ATOM 504 O O . GLY A 1 71 ? -1.702 1.826 23.809 1.00 91.88 71 GLY A O 1
ATOM 505 N N . ALA A 1 72 ? -3.418 3.051 23.014 1.00 94.88 72 ALA A N 1
ATOM 506 C CA . ALA A 1 72 ? -4.379 1.971 22.928 1.00 94.88 72 ALA A CA 1
ATOM 507 C C . ALA A 1 72 ? -4.035 0.970 21.822 1.00 94.88 72 ALA A C 1
ATOM 509 O O . ALA A 1 72 ? -3.338 1.284 20.852 1.00 94.88 72 ALA A O 1
ATOM 510 N N . ARG A 1 73 ? -4.601 -0.223 21.986 1.00 96.06 73 ARG A N 1
ATOM 511 C CA . ARG A 1 73 ? -4.712 -1.248 20.961 1.00 96.06 73 ARG A CA 1
ATOM 512 C C . ARG A 1 73 ? -6.169 -1.330 20.532 1.00 96.06 73 ARG A C 1
ATOM 514 O O . ARG A 1 73 ? -7.026 -1.623 21.364 1.00 96.06 73 ARG A O 1
ATOM 521 N N . CYS A 1 74 ? -6.447 -1.036 19.271 1.00 95.38 74 CYS A N 1
ATOM 522 C CA . CYS A 1 74 ? -7.795 -0.956 18.730 1.00 95.38 74 CYS A CA 1
ATOM 523 C C . 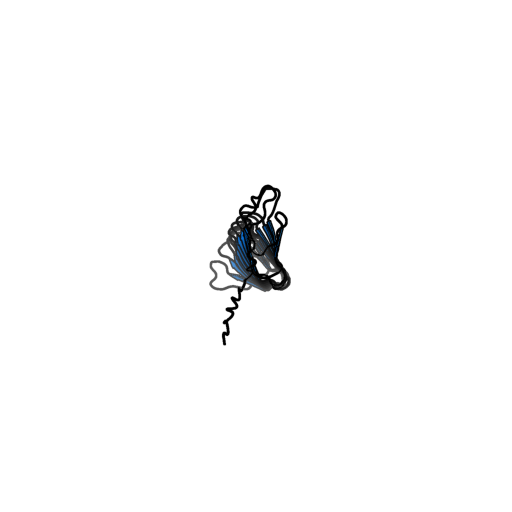CYS A 1 74 ? -7.999 -2.027 17.661 1.00 95.38 74 CYS A C 1
ATOM 525 O O . CYS A 1 74 ? -7.384 -1.975 16.601 1.00 95.38 74 CYS A O 1
ATOM 527 N N . ASP A 1 75 ? -8.871 -2.988 17.945 1.00 94.81 75 ASP A N 1
ATOM 528 C CA . ASP A 1 75 ? -9.300 -4.029 17.015 1.00 94.81 75 ASP A CA 1
ATOM 529 C C . ASP A 1 75 ? -10.712 -3.678 16.513 1.00 94.81 75 ASP A C 1
ATOM 531 O O . ASP A 1 75 ? -11.667 -3.690 17.289 1.00 94.81 75 ASP A O 1
ATOM 535 N N . VAL A 1 76 ? -10.861 -3.347 15.230 1.00 92.75 76 VAL A N 1
ATOM 536 C CA . VAL A 1 76 ? -12.127 -2.908 14.624 1.00 92.75 76 VAL A CA 1
ATOM 537 C C . VAL A 1 76 ? -12.545 -3.872 13.522 1.00 92.75 76 VAL A C 1
ATOM 539 O O . VAL A 1 76 ? -11.764 -4.185 12.626 1.00 92.75 76 VAL A O 1
ATOM 542 N N . ALA A 1 77 ? -13.792 -4.327 13.569 1.00 91.56 77 ALA A N 1
ATOM 543 C CA . ALA A 1 77 ? -14.432 -5.051 12.479 1.00 91.56 77 ALA A CA 1
ATOM 544 C C . ALA A 1 77 ? -15.573 -4.208 11.903 1.00 91.56 77 ALA A C 1
ATOM 546 O O . ALA A 1 77 ? -16.442 -3.764 12.648 1.00 91.56 77 ALA A O 1
ATOM 547 N N . CYS A 1 78 ? -15.587 -4.009 10.591 1.00 87.19 78 CYS A N 1
ATOM 548 C CA . CYS A 1 78 ? -16.590 -3.243 9.858 1.00 87.19 78 CYS A CA 1
ATOM 549 C C . CYS A 1 78 ? -17.200 -4.124 8.764 1.00 87.19 78 CYS A C 1
ATOM 551 O O . CYS A 1 78 ? -16.543 -5.026 8.235 1.00 87.19 78 CYS A O 1
ATOM 553 N N . GLY A 1 79 ? -18.477 -3.908 8.454 1.00 81.81 79 GLY A N 1
ATOM 554 C CA . GLY A 1 79 ? -19.137 -4.615 7.361 1.00 81.81 79 GLY A CA 1
ATOM 555 C C . GLY A 1 79 ? -18.838 -3.907 6.049 1.00 81.81 79 GLY A C 1
ATOM 556 O O . GLY A 1 79 ? -18.365 -4.517 5.101 1.00 81.81 79 GLY A O 1
ATOM 557 N N . THR A 1 80 ? -19.061 -2.606 6.031 1.00 83.81 80 THR A N 1
ATOM 558 C CA . THR A 1 80 ? -18.777 -1.684 4.943 1.00 83.81 80 THR A CA 1
ATOM 559 C C . THR A 1 80 ? -17.852 -0.573 5.462 1.00 83.81 80 THR A C 1
ATOM 561 O O . THR A 1 80 ? -16.794 -0.888 6.019 1.00 83.81 80 THR A O 1
ATOM 564 N N . GLU A 1 81 ? -18.250 0.683 5.276 1.00 88.56 81 GLU A N 1
ATOM 565 C CA . GLU A 1 81 ? -17.509 1.902 5.564 1.00 88.56 81 GLU A CA 1
ATOM 566 C C . GLU A 1 81 ? -17.246 2.097 7.068 1.00 88.56 81 GLU A C 1
ATOM 568 O O . GLU A 1 81 ? -18.133 2.080 7.933 1.00 88.56 81 GLU A O 1
ATOM 573 N N . CYS A 1 82 ? -15.993 2.359 7.416 1.00 90.94 82 CYS A N 1
ATOM 574 C CA . CYS A 1 82 ? -15.663 2.821 8.753 1.00 90.94 82 CYS A CA 1
ATOM 575 C C . CYS A 1 82 ? -14.455 3.734 8.751 1.00 90.94 82 CYS A C 1
ATOM 577 O O . CYS A 1 82 ? -13.512 3.508 8.007 1.00 90.94 82 CYS A O 1
ATOM 579 N N . ASP A 1 83 ? -14.484 4.714 9.646 1.00 94.19 83 ASP A N 1
ATOM 580 C CA . ASP A 1 83 ? -13.450 5.726 9.790 1.00 94.19 83 ASP A CA 1
ATOM 581 C C . ASP A 1 83 ? -12.650 5.438 11.060 1.00 94.19 83 ASP A C 1
ATOM 583 O O . ASP A 1 83 ? -13.134 5.646 12.177 1.00 94.19 83 ASP A O 1
ATOM 587 N N . VAL A 1 84 ? -11.419 4.956 10.925 1.00 95.88 84 VAL A N 1
ATOM 588 C CA . VAL A 1 84 ? -10.556 4.690 12.082 1.00 95.88 84 VAL A CA 1
ATOM 589 C C . VAL A 1 84 ? -9.362 5.635 12.066 1.00 95.88 84 VAL A C 1
ATOM 591 O O . VAL A 1 84 ? -8.562 5.639 11.134 1.00 95.88 84 VAL A O 1
ATOM 594 N N . GLU A 1 85 ? -9.223 6.428 13.126 1.00 97.38 85 GLU A N 1
ATOM 595 C CA . GLU A 1 85 ? -8.108 7.354 13.322 1.00 97.38 85 GLU A CA 1
ATOM 596 C C . GLU A 1 85 ? -7.194 6.860 14.445 1.00 97.38 85 GLU A C 1
ATOM 598 O O . GLU A 1 85 ? -7.629 6.630 15.576 1.00 97.38 85 GLU A O 1
ATOM 603 N N . CYS A 1 86 ? -5.909 6.701 14.133 1.00 97.81 86 CYS A N 1
ATOM 604 C CA . CYS A 1 86 ? -4.910 6.130 15.028 1.00 97.81 86 CYS A CA 1
ATOM 605 C C . CYS A 1 86 ? -3.842 7.162 15.372 1.00 97.81 86 CYS A C 1
ATOM 607 O O . CYS A 1 86 ? -2.964 7.493 14.566 1.00 97.81 86 CYS A O 1
ATOM 609 N N . GLU A 1 87 ? -3.929 7.666 16.602 1.00 97.25 87 GLU A N 1
ATOM 610 C CA . GLU A 1 87 ? -3.016 8.670 17.134 1.00 97.25 87 GLU A CA 1
ATOM 611 C C . GLU A 1 87 ? -1.623 8.088 17.439 1.00 97.25 87 GLU A C 1
ATOM 613 O O . GLU A 1 87 ? -1.457 6.869 17.579 1.00 97.25 87 GLU A O 1
ATOM 618 N N . PRO A 1 88 ? -0.603 8.948 17.623 1.00 97.50 88 PRO A N 1
ATOM 619 C CA . PRO A 1 88 ? 0.762 8.515 17.880 1.00 97.50 88 PRO A CA 1
ATOM 620 C C . PRO A 1 88 ? 0.900 7.481 19.003 1.00 97.50 88 PRO A C 1
ATOM 622 O O . PRO A 1 88 ? 0.427 7.669 20.129 1.00 97.50 88 PRO A O 1
ATOM 625 N N . GLY A 1 89 ? 1.640 6.414 18.706 1.00 96.38 89 GLY A N 1
ATOM 626 C CA . GLY A 1 89 ? 1.959 5.329 19.630 1.00 96.38 89 GLY A CA 1
ATOM 627 C C . GLY A 1 89 ? 0.859 4.285 19.820 1.00 96.38 89 GLY A C 1
ATOM 628 O O . GLY A 1 89 ? 1.010 3.447 20.709 1.00 96.38 89 GLY A O 1
ATOM 629 N N . THR A 1 90 ? -0.226 4.338 19.044 1.00 97.88 90 THR A N 1
ATOM 630 C CA . THR A 1 90 ? -1.297 3.327 19.055 1.00 97.88 90 THR A CA 1
ATOM 631 C C . THR A 1 90 ? -1.018 2.158 18.110 1.00 97.88 90 THR A C 1
ATOM 633 O O . THR A 1 90 ? -0.162 2.243 17.224 1.00 97.88 90 THR A O 1
ATOM 636 N N . GLU A 1 91 ? -1.734 1.053 18.328 1.00 98.12 91 GLU A N 1
ATOM 637 C CA . GLU A 1 91 ? -1.778 -0.105 17.432 1.00 98.12 91 GLU A CA 1
ATOM 638 C C . GLU A 1 91 ? -3.222 -0.310 16.963 1.00 98.12 91 GLU A C 1
ATOM 640 O O . GLU A 1 91 ? -4.105 -0.567 17.782 1.00 98.12 91 GLU A O 1
ATOM 645 N N . CYS A 1 92 ? -3.467 -0.220 15.661 1.00 98.06 92 CYS A N 1
ATOM 646 C CA . CYS A 1 92 ? -4.795 -0.366 15.078 1.00 98.06 92 CYS A CA 1
ATOM 647 C C . CYS A 1 92 ? -4.852 -1.536 14.104 1.00 98.06 92 CYS A C 1
ATOM 649 O O . CYS A 1 92 ? -4.050 -1.626 13.177 1.00 98.06 92 CYS A O 1
ATOM 651 N N . THR A 1 93 ? -5.829 -2.416 14.294 1.00 98.06 93 THR A N 1
ATOM 652 C CA . THR A 1 93 ? -6.153 -3.501 13.369 1.00 98.06 93 THR A CA 1
ATOM 653 C C . THR A 1 93 ? -7.593 -3.336 12.916 1.00 98.06 93 THR A C 1
ATOM 655 O O . THR A 1 93 ? -8.507 -3.434 13.728 1.00 98.06 93 THR A O 1
ATOM 658 N N . VAL A 1 94 ? -7.797 -3.105 11.624 1.00 96.75 94 VAL A N 1
ATOM 659 C CA . VAL A 1 94 ? -9.114 -2.923 11.012 1.00 96.75 94 VAL A CA 1
ATOM 660 C C . VAL A 1 94 ? -9.366 -4.047 10.016 1.00 96.75 94 VAL A C 1
ATOM 662 O O . VAL A 1 94 ? -8.518 -4.372 9.186 1.00 96.75 94 VAL A O 1
ATOM 665 N N . THR A 1 95 ? -10.537 -4.668 10.105 1.00 95.94 95 THR A N 1
ATOM 666 C CA . THR A 1 95 ? -11.040 -5.617 9.107 1.00 95.94 95 THR A CA 1
ATOM 667 C C . THR A 1 95 ? -12.366 -5.106 8.564 1.00 95.94 95 THR A C 1
ATOM 669 O O . THR A 1 95 ? -13.329 -5.039 9.319 1.00 95.94 95 THR A O 1
ATOM 672 N N . GLY A 1 96 ? -12.428 -4.774 7.277 1.00 92.69 96 GLY A N 1
ATOM 673 C CA . GLY A 1 96 ? -13.647 -4.334 6.586 1.00 92.69 96 GLY A CA 1
ATOM 674 C C . GLY A 1 96 ? -14.024 -5.262 5.430 1.00 92.69 96 GLY A C 1
ATOM 675 O O . GLY A 1 96 ? -13.241 -6.138 5.052 1.00 92.69 96 GLY A O 1
ATOM 676 N N . GLN A 1 97 ? -15.209 -5.090 4.834 1.00 91.88 97 GLN A N 1
ATOM 677 C CA . GLN A 1 97 ? -15.473 -5.672 3.509 1.00 91.88 97 GLN A CA 1
ATOM 678 C C . GLN A 1 97 ? -15.287 -4.638 2.400 1.00 91.88 97 GLN A C 1
ATOM 680 O O . GLN A 1 97 ? -14.495 -4.909 1.502 1.00 91.88 97 GLN A O 1
ATOM 685 N N . ASP A 1 98 ? -15.965 -3.494 2.476 1.00 92.31 98 ASP A N 1
ATOM 686 C CA . ASP A 1 98 ? -16.046 -2.497 1.400 1.00 92.31 98 ASP A CA 1
ATOM 687 C C . ASP A 1 98 ? -15.915 -1.082 1.968 1.00 92.31 98 ASP A C 1
ATOM 689 O O . ASP A 1 98 ? -16.640 -0.765 2.904 1.00 92.31 98 ASP A O 1
ATOM 693 N N . ASP A 1 99 ? -15.023 -0.260 1.420 1.00 93.94 99 ASP A N 1
ATOM 694 C CA . ASP A 1 99 ? -14.833 1.150 1.817 1.00 93.94 99 ASP A CA 1
ATOM 695 C C . ASP A 1 99 ? -14.309 1.432 3.254 1.00 93.94 99 ASP A C 1
ATOM 697 O O . ASP A 1 99 ? -14.667 2.457 3.834 1.00 93.94 99 ASP A O 1
ATOM 701 N N . PRO A 1 100 ? -13.508 0.566 3.922 1.00 95.06 100 PRO A N 1
ATOM 702 C CA . PRO A 1 100 ? -12.938 0.930 5.218 1.00 95.06 100 PRO A CA 1
ATOM 703 C C . PRO A 1 100 ? -11.789 1.935 5.060 1.00 95.06 100 PRO A C 1
ATOM 705 O O . PRO A 1 100 ? -10.859 1.702 4.288 1.00 95.06 100 PRO A O 1
ATOM 708 N N . GLU A 1 101 ? -11.791 2.973 5.892 1.00 96.94 101 GLU A N 1
ATOM 709 C CA . GLU A 1 101 ? -10.755 3.995 5.952 1.00 96.94 101 GLU A CA 1
ATOM 710 C C . GLU A 1 101 ? -9.946 3.906 7.257 1.00 96.94 101 GLU A C 1
ATOM 712 O O . GLU A 1 101 ? -10.479 3.895 8.374 1.00 96.94 101 GLU A O 1
ATOM 717 N N . LEU A 1 102 ? -8.618 3.880 7.125 1.00 98.06 102 LEU A N 1
ATOM 718 C CA . LEU A 1 102 ? -7.684 3.862 8.248 1.00 98.06 102 LEU A CA 1
ATOM 719 C C . LEU A 1 102 ? -6.631 4.970 8.110 1.00 98.06 102 LEU A C 1
ATOM 721 O O . LEU A 1 102 ? -5.761 4.931 7.239 1.00 98.06 102 LEU A O 1
ATOM 725 N N . ARG A 1 103 ? -6.661 5.942 9.026 1.00 98.50 103 ARG A N 1
ATOM 726 C CA . ARG A 1 103 ? -5.694 7.047 9.097 1.00 98.50 103 ARG A CA 1
ATOM 727 C C . ARG A 1 103 ? -4.708 6.846 10.240 1.00 98.50 103 ARG A C 1
ATOM 729 O O . ARG A 1 103 ? -5.099 6.689 11.395 1.00 98.50 103 ARG A O 1
ATOM 736 N N . CYS A 1 104 ? -3.419 6.925 9.929 1.00 98.19 104 CYS A N 1
ATOM 737 C CA . CYS A 1 104 ? -2.331 6.592 10.841 1.00 98.19 104 CYS A CA 1
ATOM 738 C C . CYS A 1 104 ? -1.256 7.677 10.876 1.00 98.19 104 CYS A C 1
ATOM 740 O O . CYS A 1 104 ? -0.714 8.091 9.848 1.00 98.19 104 CYS A O 1
ATOM 742 N N . SER A 1 105 ? -0.899 8.116 12.083 1.00 98.06 105 SER A N 1
ATOM 743 C CA . SER A 1 105 ? 0.169 9.095 12.313 1.00 98.06 105 SER A CA 1
ATOM 744 C C . SER A 1 105 ? 1.053 8.644 13.471 1.00 98.06 105 SER A C 1
ATOM 746 O O . SER A 1 105 ? 0.582 8.607 14.604 1.00 98.06 105 SER A O 1
ATOM 748 N N . ASP A 1 106 ? 2.344 8.380 13.225 1.00 97.88 106 ASP A N 1
ATOM 749 C CA . ASP A 1 106 ? 3.280 7.851 14.242 1.00 97.88 106 ASP A CA 1
ATOM 750 C C . ASP A 1 106 ? 2.706 6.601 14.977 1.00 97.88 106 ASP A C 1
ATOM 752 O O . ASP A 1 106 ? 2.923 6.413 16.178 1.00 97.88 106 ASP A O 1
ATOM 756 N N . ALA A 1 107 ? 1.929 5.769 14.275 1.00 98.19 107 ALA A N 1
ATOM 757 C CA . ALA A 1 107 ? 1.208 4.604 14.802 1.00 98.19 107 ALA A CA 1
ATOM 758 C C . ALA A 1 107 ? 1.527 3.333 13.995 1.00 98.19 107 ALA A C 1
ATOM 760 O O . ALA A 1 107 ? 2.051 3.423 12.881 1.00 98.19 107 ALA A O 1
ATOM 761 N N . SER A 1 108 ? 1.199 2.163 14.549 1.00 98.62 108 SER A N 1
ATOM 762 C CA . SER A 1 108 ? 1.270 0.877 13.842 1.00 98.62 108 SER A CA 1
ATOM 763 C C . SER A 1 108 ? -0.132 0.455 13.408 1.00 98.62 108 SER A C 1
ATOM 765 O O . SER A 1 108 ? -1.026 0.314 14.241 1.00 98.62 108 SER A O 1
ATOM 767 N N . CYS A 1 109 ? -0.329 0.240 12.115 1.00 98.75 109 CYS A N 1
ATOM 768 C CA . CYS A 1 109 ? -1.644 0.077 11.516 1.00 98.75 109 CYS A CA 1
ATOM 769 C C . CYS A 1 109 ? -1.707 -1.111 10.565 1.00 98.75 109 CYS A C 1
ATOM 771 O O . CYS A 1 109 ? -0.804 -1.330 9.761 1.00 98.75 109 CYS A O 1
ATOM 773 N N . SER A 1 110 ? -2.803 -1.857 10.634 1.00 98.62 110 SER A N 1
ATOM 774 C CA . SER A 1 110 ? -3.110 -2.956 9.727 1.00 98.62 110 SER A CA 1
ATOM 775 C C . SER A 1 110 ? -4.551 -2.833 9.258 1.00 98.62 110 SER A C 1
ATOM 777 O O . SER A 1 110 ? -5.462 -2.911 10.080 1.00 98.62 110 SER A O 1
ATOM 779 N N . LEU A 1 111 ? -4.760 -2.714 7.950 1.00 98.44 111 LEU A N 1
ATOM 780 C CA . LEU A 1 111 ? -6.076 -2.763 7.322 1.00 98.44 111 LEU A CA 1
ATOM 781 C C . LEU A 1 111 ? -6.173 -3.995 6.422 1.00 98.44 111 LEU A C 1
ATOM 783 O O . LEU A 1 111 ? -5.309 -4.261 5.588 1.00 98.44 111 LEU A O 1
ATOM 787 N N . THR A 1 112 ? -7.230 -4.778 6.599 1.00 98.25 112 THR A N 1
ATOM 788 C CA . THR A 1 112 ? -7.599 -5.852 5.679 1.00 98.25 112 THR A CA 1
ATOM 789 C C . THR A 1 112 ? -9.014 -5.619 5.186 1.00 98.25 112 THR A C 1
ATOM 791 O O . THR A 1 112 ? -9.938 -5.535 5.992 1.00 98.25 112 THR A O 1
ATOM 794 N N . ALA A 1 113 ? -9.195 -5.563 3.871 1.00 96.88 113 ALA A N 1
ATOM 795 C CA . ALA A 1 113 ? -10.507 -5.408 3.262 1.00 96.88 113 ALA A CA 1
ATOM 796 C C . ALA A 1 113 ? -10.710 -6.331 2.065 1.00 96.88 113 ALA A C 1
ATOM 798 O O . ALA A 1 113 ? -9.776 -6.956 1.557 1.00 96.88 113 ALA A O 1
ATOM 799 N N . THR A 1 114 ? -11.951 -6.397 1.583 1.00 96.00 114 THR A N 1
ATOM 800 C CA . THR A 1 114 ? -12.217 -6.998 0.275 1.00 96.00 114 THR A CA 1
ATOM 801 C C . THR A 1 114 ? -11.988 -5.952 -0.810 1.00 96.00 114 THR A C 1
ATOM 803 O O . THR A 1 114 ? -11.130 -6.160 -1.664 1.00 96.00 114 THR A O 1
ATOM 806 N N . THR A 1 115 ? -12.682 -4.820 -0.764 1.00 96.19 115 THR A N 1
ATOM 807 C CA . THR A 1 115 ? -12.657 -3.799 -1.819 1.00 96.19 115 THR A CA 1
ATOM 808 C C . THR A 1 115 ? -12.538 -2.393 -1.254 1.00 96.19 115 THR A C 1
ATOM 810 O O . THR A 1 115 ? -12.915 -2.172 -0.105 1.00 96.19 115 THR A O 1
ATOM 813 N N . SER A 1 116 ? -12.017 -1.470 -2.068 1.00 95.62 116 SER A N 1
ATOM 814 C CA . SER A 1 116 ? -12.068 -0.025 -1.799 1.00 95.62 116 SER A CA 1
ATOM 815 C C . SER A 1 116 ? -11.504 0.368 -0.440 1.00 95.62 116 SER A C 1
ATOM 817 O O . SER A 1 116 ? -12.080 1.156 0.277 1.00 95.62 116 SER A O 1
ATOM 819 N N . ALA A 1 117 ? -10.406 -0.260 -0.032 1.00 97.44 117 ALA A N 1
ATOM 820 C CA . ALA A 1 117 ? -9.775 0.090 1.230 1.00 97.44 117 ALA A CA 1
ATOM 821 C C . ALA A 1 117 ? -8.937 1.349 1.074 1.00 97.44 117 ALA A C 1
ATOM 823 O O . ALA A 1 117 ? -8.081 1.374 0.192 1.00 97.44 117 ALA A O 1
ATOM 824 N N . ASP A 1 118 ? -9.096 2.279 2.006 1.00 98.19 118 ASP A N 1
ATOM 825 C CA . ASP A 1 118 ? -8.303 3.497 2.072 1.00 98.19 118 ASP A CA 1
ATOM 826 C C . ASP A 1 118 ? -7.367 3.437 3.278 1.00 98.19 118 ASP A C 1
ATOM 828 O O . ASP A 1 118 ? -7.795 3.266 4.426 1.00 98.19 118 ASP A O 1
ATOM 832 N N . ILE A 1 119 ? -6.063 3.588 3.043 1.00 98.44 119 ILE A N 1
ATOM 833 C CA . ILE A 1 119 ? -5.094 3.755 4.128 1.00 98.44 119 ILE A CA 1
ATOM 834 C C . ILE A 1 119 ? -4.253 5.010 3.919 1.00 98.44 119 ILE A C 1
ATOM 836 O O . ILE A 1 119 ? -3.649 5.207 2.869 1.00 98.44 119 ILE A O 1
ATOM 840 N N . SER A 1 120 ? -4.160 5.844 4.954 1.00 98.50 120 SER A N 1
ATOM 841 C CA . SER A 1 120 ? -3.313 7.037 4.943 1.00 98.50 120 SER A CA 1
ATOM 842 C C . SER A 1 120 ? -2.300 6.987 6.076 1.00 98.50 120 SER A C 1
ATOM 844 O O . SER A 1 120 ? -2.651 6.929 7.256 1.00 98.50 120 SER A O 1
ATOM 846 N N . CYS A 1 121 ? -1.021 7.006 5.719 1.00 98.50 121 CYS A N 1
ATOM 847 C CA . CYS A 1 121 ? 0.099 6.725 6.601 1.00 98.50 121 CYS A CA 1
ATOM 848 C C . CYS A 1 121 ? 1.065 7.895 6.605 1.00 98.50 121 CYS A C 1
ATOM 850 O O . CYS A 1 121 ? 1.730 8.195 5.615 1.00 98.50 121 CYS A O 1
ATOM 852 N N . THR A 1 122 ? 1.178 8.555 7.752 1.00 98.19 122 THR A N 1
ATOM 853 C CA . THR A 1 122 ? 1.956 9.784 7.886 1.00 98.19 122 THR A CA 1
ATOM 854 C C . THR A 1 122 ? 2.896 9.726 9.080 1.00 98.19 122 THR A C 1
ATOM 856 O O . THR A 1 122 ? 2.775 8.890 9.976 1.00 98.19 122 THR A O 1
ATOM 859 N N . ARG A 1 123 ? 3.860 10.652 9.100 1.00 96.12 123 ARG A N 1
ATOM 860 C CA . ARG A 1 123 ? 4.781 10.878 10.223 1.00 96.12 123 ARG A CA 1
ATOM 861 C C . ARG A 1 123 ? 5.414 9.579 10.731 1.00 96.12 123 ARG A C 1
ATOM 863 O O . ARG A 1 123 ? 5.276 9.234 11.891 1.00 96.12 123 ARG A O 1
ATOM 870 N N . GLY A 1 124 ? 6.076 8.827 9.857 1.00 96.00 124 GLY A N 1
ATOM 871 C CA . GLY A 1 124 ? 6.754 7.596 10.274 1.00 96.00 124 GLY A CA 1
ATOM 872 C C . GLY A 1 124 ? 5.836 6.465 10.749 1.00 96.00 124 GLY A C 1
ATOM 873 O O . GLY A 1 124 ? 6.339 5.548 11.391 1.00 96.00 124 GLY A O 1
ATOM 874 N N . ALA A 1 125 ? 4.531 6.518 10.455 1.00 98.38 125 ALA A N 1
ATOM 875 C CA . ALA A 1 125 ? 3.626 5.398 10.692 1.00 98.38 125 ALA A CA 1
ATOM 876 C C . ALA A 1 125 ? 4.110 4.123 9.980 1.00 98.38 125 ALA A C 1
ATOM 878 O O . ALA A 1 125 ? 4.725 4.181 8.910 1.00 98.38 125 ALA A O 1
ATOM 879 N N . GLU A 1 126 ? 3.814 2.978 10.587 1.00 98.75 126 GLU A N 1
ATOM 880 C CA . GLU A 1 126 ? 4.051 1.650 10.027 1.00 98.75 126 GLU A CA 1
ATOM 881 C C . GLU A 1 126 ? 2.705 1.071 9.609 1.00 98.75 126 GLU A C 1
ATOM 883 O O . GLU A 1 126 ? 1.845 0.829 10.454 1.00 98.75 126 GLU A O 1
ATOM 888 N N . CYS A 1 127 ? 2.515 0.863 8.314 1.00 98.81 127 CYS A N 1
ATOM 889 C CA . CYS A 1 127 ? 1.234 0.479 7.754 1.00 98.81 127 CYS A CA 1
ATOM 890 C C . CYS A 1 127 ? 1.319 -0.817 6.966 1.00 98.81 127 CYS A C 1
ATOM 892 O O . CYS A 1 127 ? 2.220 -1.012 6.150 1.00 98.81 127 CYS A O 1
ATOM 894 N N . VAL A 1 128 ? 0.330 -1.674 7.185 1.00 98.81 128 VAL A N 1
ATOM 895 C CA . VAL A 1 128 ? 0.070 -2.866 6.389 1.00 98.81 128 VAL A CA 1
ATOM 896 C C . VAL A 1 128 ? -1.324 -2.738 5.794 1.00 98.81 128 VAL A C 1
ATOM 898 O O . VAL A 1 128 ? -2.287 -2.528 6.532 1.00 98.81 128 VAL A O 1
ATOM 901 N N . LEU A 1 129 ? -1.438 -2.889 4.479 1.00 98.75 129 LEU A N 1
ATOM 902 C CA . LEU A 1 129 ? -2.726 -2.952 3.797 1.00 98.75 129 LEU A CA 1
ATOM 903 C C . LEU A 1 129 ? -2.809 -4.212 2.945 1.00 98.75 129 LEU A C 1
ATOM 905 O O . LEU A 1 129 ? -1.938 -4.481 2.119 1.00 98.75 129 LEU A O 1
ATOM 909 N N . THR A 1 130 ? -3.899 -4.950 3.120 1.00 98.75 130 THR A N 1
ATOM 910 C CA . THR A 1 130 ? -4.287 -6.048 2.239 1.00 98.75 130 THR A CA 1
ATOM 911 C C . THR A 1 130 ? -5.694 -5.810 1.713 1.00 98.75 130 THR A C 1
ATOM 913 O O . THR A 1 130 ? -6.642 -5.722 2.493 1.00 98.75 130 THR A O 1
ATOM 916 N N . ALA A 1 131 ? -5.848 -5.755 0.393 1.00 98.25 131 ALA A N 1
ATOM 917 C CA . ALA A 1 131 ? -7.144 -5.570 -0.254 1.00 98.25 131 ALA A CA 1
ATOM 918 C C . ALA A 1 131 ? -7.204 -6.314 -1.589 1.00 98.25 131 ALA A C 1
ATOM 920 O O . ALA A 1 131 ? -6.191 -6.484 -2.264 1.00 98.25 131 ALA A O 1
ATOM 921 N N . THR A 1 132 ? -8.389 -6.777 -1.991 1.00 98.00 132 THR A N 1
ATOM 922 C CA . THR A 1 132 ? -8.537 -7.601 -3.206 1.00 98.00 132 THR A CA 1
ATOM 923 C C . THR A 1 132 ? -8.773 -6.796 -4.480 1.00 98.00 132 THR A C 1
ATOM 925 O O . THR A 1 132 ? -8.511 -7.323 -5.559 1.00 98.00 132 THR A O 1
ATOM 928 N N . SER A 1 133 ? -9.237 -5.548 -4.380 1.00 97.56 133 SER A N 1
ATOM 929 C CA . SER A 1 133 ? -9.299 -4.614 -5.511 1.00 97.56 133 SER A CA 1
ATOM 930 C C . SER A 1 133 ? -9.628 -3.187 -5.076 1.00 97.56 133 SER A C 1
ATOM 932 O O . SER A 1 133 ? -10.304 -3.004 -4.062 1.00 97.56 133 SER A O 1
ATOM 934 N N . GLY A 1 134 ? -9.258 -2.210 -5.904 1.00 96.88 134 GLY A N 1
ATOM 935 C CA . GLY A 1 134 ? -9.726 -0.826 -5.813 1.00 96.88 134 GLY A CA 1
ATOM 936 C C . GLY A 1 134 ? -9.229 -0.074 -4.589 1.00 96.88 134 GLY A C 1
ATOM 937 O O . GLY A 1 134 ? -9.947 0.788 -4.118 1.00 96.88 134 GLY A O 1
ATOM 938 N N . ALA A 1 135 ? -8.104 -0.487 -4.011 1.00 98.31 135 ALA A N 1
ATOM 939 C CA . ALA A 1 135 ? -7.595 0.098 -2.780 1.00 98.31 135 ALA A CA 1
ATOM 940 C C . ALA A 1 135 ? -6.697 1.298 -3.059 1.00 98.31 135 ALA A C 1
ATOM 942 O O . ALA A 1 135 ? -5.863 1.213 -3.964 1.00 98.31 135 ALA A O 1
ATOM 943 N N . ASP A 1 136 ? -6.812 2.314 -2.213 1.00 98.56 136 ASP A N 1
ATOM 944 C CA . ASP A 1 136 ? -6.031 3.539 -2.281 1.00 98.56 136 ASP A CA 1
ATOM 945 C C . ASP A 1 136 ? -5.105 3.624 -1.053 1.00 98.56 136 ASP A C 1
ATOM 947 O O . ASP A 1 136 ? -5.492 3.358 0.093 1.00 98.56 136 ASP A O 1
ATOM 951 N N . ALA A 1 137 ? -3.826 3.924 -1.289 1.00 98.62 137 ALA A N 1
ATOM 952 C CA . ALA A 1 137 ? -2.817 3.957 -0.236 1.00 98.62 137 ALA A CA 1
ATOM 953 C C . ALA A 1 137 ? -1.904 5.182 -0.333 1.00 98.62 137 ALA A C 1
ATOM 955 O O . ALA A 1 137 ? -1.058 5.267 -1.223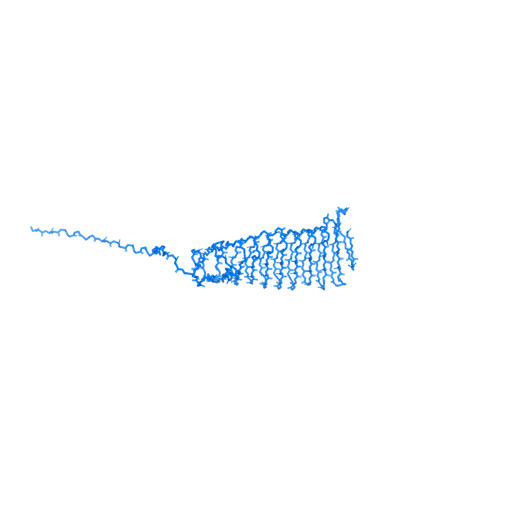 1.00 98.62 137 ALA A O 1
ATOM 956 N N . ASP A 1 138 ? -1.995 6.055 0.669 1.00 98.62 138 ASP A N 1
ATOM 957 C CA . ASP A 1 138 ? -1.143 7.231 0.825 1.00 98.62 138 ASP A CA 1
ATOM 958 C C . ASP A 1 138 ? -0.045 6.971 1.859 1.00 98.62 138 ASP A C 1
ATOM 960 O O . ASP A 1 138 ? -0.297 6.779 3.052 1.00 98.62 138 ASP A O 1
ATOM 964 N N . CYS A 1 139 ? 1.210 7.013 1.428 1.00 98.44 139 CYS A N 1
ATOM 965 C CA . CYS A 1 139 ? 2.378 6.727 2.249 1.00 98.44 139 CYS A CA 1
ATOM 966 C C . CYS A 1 139 ? 3.345 7.905 2.240 1.00 98.44 139 CYS A C 1
ATOM 968 O O . CYS A 1 139 ? 4.198 8.040 1.357 1.00 98.44 139 CYS A O 1
ATOM 970 N N . GLU A 1 140 ? 3.269 8.737 3.277 1.00 97.44 140 GLU A N 1
ATOM 971 C CA . GLU A 1 140 ? 3.951 10.025 3.328 1.00 97.44 140 GLU A CA 1
ATOM 972 C C . GLU A 1 140 ? 4.881 10.193 4.536 1.00 97.44 140 GLU A C 1
ATOM 974 O O . GLU A 1 140 ? 4.829 9.483 5.540 1.00 97.44 140 GLU A O 1
ATOM 979 N N . SER A 1 141 ? 5.702 11.247 4.500 1.00 96.50 141 SER A N 1
ATOM 980 C CA . SER A 1 141 ? 6.381 11.777 5.691 1.00 96.50 141 SER A CA 1
ATOM 981 C C . SER A 1 141 ? 7.208 10.728 6.455 1.00 96.50 141 SER A C 1
ATOM 983 O O . SER A 1 141 ? 7.177 10.662 7.687 1.00 96.50 141 SER A O 1
ATOM 985 N N . ASN A 1 142 ? 8.009 9.953 5.719 1.00 97.50 142 ASN A N 1
ATOM 986 C CA . ASN A 1 142 ? 8.837 8.841 6.208 1.00 97.50 142 ASN A CA 1
ATOM 987 C C . ASN A 1 142 ? 8.058 7.618 6.726 1.00 97.50 142 ASN A C 1
ATOM 989 O O . ASN A 1 142 ? 8.646 6.806 7.441 1.00 97.50 142 ASN A O 1
ATOM 993 N N . ALA A 1 143 ? 6.772 7.474 6.392 1.00 98.38 143 ALA A N 1
ATOM 994 C CA . ALA A 1 143 ? 6.020 6.254 6.674 1.00 98.38 143 ALA A CA 1
ATOM 995 C C . ALA A 1 143 ? 6.657 5.020 6.010 1.00 98.38 143 ALA A C 1
ATOM 997 O O . ALA A 1 143 ? 7.346 5.123 4.989 1.00 98.38 143 ALA A O 1
ATOM 998 N N . THR A 1 144 ? 6.424 3.854 6.606 1.00 98.69 144 THR A N 1
ATOM 999 C CA . THR A 1 144 ? 6.780 2.553 6.034 1.00 98.69 144 THR A CA 1
ATOM 1000 C C . THR A 1 144 ? 5.502 1.798 5.720 1.00 98.69 144 THR A C 1
ATOM 1002 O O . THR A 1 144 ? 4.697 1.569 6.619 1.00 98.69 144 THR A O 1
ATOM 1005 N N . CYS A 1 145 ? 5.328 1.413 4.460 1.00 98.81 145 CYS A N 1
ATOM 1006 C CA . CYS A 1 145 ? 4.119 0.771 3.972 1.00 98.81 145 CYS A CA 1
ATOM 1007 C C . CYS A 1 145 ? 4.420 -0.580 3.324 1.00 98.81 145 CYS A C 1
ATOM 1009 O O . CYS A 1 145 ? 5.231 -0.664 2.399 1.00 98.81 145 CYS A O 1
ATOM 1011 N N . GLU A 1 146 ? 3.724 -1.613 3.787 1.00 98.88 146 GLU A N 1
ATOM 1012 C CA . GLU A 1 146 ? 3.674 -2.947 3.188 1.00 98.88 146 GLU A CA 1
ATOM 1013 C C . GLU A 1 146 ? 2.279 -3.154 2.586 1.00 98.88 146 GLU A C 1
ATOM 1015 O O . GLU A 1 146 ? 1.286 -3.239 3.310 1.00 98.88 146 GLU A O 1
ATOM 1020 N N . LEU A 1 147 ? 2.195 -3.193 1.258 1.00 98.81 147 LEU A N 1
ATOM 1021 C CA . LEU A 1 147 ? 0.934 -3.153 0.521 1.00 98.81 147 LEU A CA 1
ATOM 1022 C C . LEU A 1 147 ? 0.781 -4.420 -0.334 1.00 98.81 147 LEU A C 1
ATOM 1024 O O . LEU A 1 147 ? 1.559 -4.651 -1.262 1.00 98.81 147 LEU A O 1
ATOM 1028 N N . GLU A 1 148 ? -0.231 -5.232 -0.032 1.00 98.75 148 GLU A N 1
ATOM 1029 C CA . GLU A 1 148 ? -0.662 -6.390 -0.824 1.00 98.75 148 GLU A CA 1
ATOM 1030 C C . GLU A 1 148 ? -2.043 -6.107 -1.421 1.00 98.75 148 GLU A C 1
ATOM 1032 O O . GLU A 1 148 ? -3.086 -6.383 -0.825 1.00 98.75 148 GLU A O 1
ATOM 1037 N N . LEU A 1 149 ? -2.040 -5.513 -2.607 1.00 98.75 149 LEU A N 1
ATOM 1038 C CA . LEU A 1 149 ? -3.216 -4.977 -3.272 1.00 98.75 149 LEU A CA 1
ATOM 1039 C C . LEU A 1 149 ? -3.554 -5.836 -4.492 1.00 98.75 149 LEU A C 1
ATOM 1041 O O . LEU A 1 149 ? -2.679 -6.322 -5.212 1.00 98.75 149 LEU A O 1
ATOM 1045 N N . GLY A 1 150 ? -4.840 -6.051 -4.728 1.00 98.38 150 GLY A N 1
ATOM 1046 C CA . GLY A 1 150 ? -5.310 -6.672 -5.957 1.00 98.38 150 GLY A CA 1
ATOM 1047 C C . GLY A 1 150 ? -5.402 -5.674 -7.108 1.00 98.38 150 GLY A C 1
ATOM 1048 O O . GLY A 1 150 ? -4.553 -4.796 -7.259 1.00 98.38 150 GLY A O 1
ATOM 1049 N N . ASP A 1 151 ? -6.409 -5.853 -7.955 1.00 98.50 151 ASP A N 1
ATOM 1050 C CA . ASP A 1 151 ? -6.565 -5.070 -9.184 1.00 98.50 151 ASP A CA 1
ATOM 1051 C C . ASP A 1 151 ? -6.990 -3.622 -8.897 1.00 98.50 151 ASP A C 1
ATOM 1053 O O . ASP A 1 151 ? -7.588 -3.340 -7.861 1.00 98.50 151 ASP A O 1
ATOM 1057 N N . ASP A 1 152 ? -6.710 -2.719 -9.837 1.00 98.50 152 ASP A N 1
ATOM 1058 C CA . ASP A 1 152 ? -7.177 -1.327 -9.842 1.00 98.50 152 ASP A CA 1
ATOM 1059 C C . ASP A 1 152 ? -6.797 -0.530 -8.576 1.00 98.50 152 ASP A C 1
ATOM 1061 O O . ASP A 1 152 ? -7.564 0.302 -8.110 1.00 98.50 152 ASP A O 1
ATOM 1065 N N . ALA A 1 153 ? -5.633 -0.822 -7.994 1.00 98.62 153 ALA A N 1
ATOM 1066 C CA . ALA A 1 153 ? -5.111 -0.101 -6.832 1.00 98.62 153 ALA A CA 1
ATOM 1067 C C . ALA A 1 153 ? -4.443 1.230 -7.212 1.00 98.62 153 ALA A C 1
ATOM 1069 O O . ALA A 1 153 ? -3.739 1.268 -8.225 1.00 98.62 153 ALA A O 1
ATOM 1070 N N . ASP A 1 154 ? -4.588 2.253 -6.371 1.00 98.75 154 ASP A N 1
ATOM 1071 C CA . ASP A 1 154 ? -3.857 3.521 -6.447 1.00 98.75 154 ASP A CA 1
ATOM 1072 C C . ASP A 1 154 ? -2.903 3.648 -5.250 1.00 98.75 154 ASP A C 1
ATOM 1074 O O . ASP A 1 154 ? -3.242 3.321 -4.111 1.00 98.75 154 ASP A O 1
ATOM 1078 N N . VAL A 1 155 ? -1.657 4.040 -5.502 1.00 98.81 155 VAL A N 1
ATOM 1079 C CA . VAL A 1 155 ? -0.619 4.086 -4.468 1.00 98.81 155 VAL A CA 1
ATOM 1080 C C . VAL A 1 155 ? 0.249 5.317 -4.645 1.00 98.81 155 VAL A C 1
ATOM 1082 O O . VAL A 1 155 ? 1.016 5.417 -5.607 1.00 98.81 155 VAL A O 1
ATOM 1085 N N . ASP A 1 156 ? 0.231 6.174 -3.633 1.00 98.69 156 ASP A N 1
ATOM 1086 C CA . ASP A 1 156 ? 1.011 7.398 -3.560 1.00 98.69 156 ASP A CA 1
ATOM 1087 C C . ASP A 1 156 ? 2.085 7.292 -2.472 1.00 98.69 156 ASP A C 1
ATOM 1089 O O . ASP A 1 156 ? 1.831 7.280 -1.269 1.00 98.69 156 ASP A O 1
ATOM 1093 N N . CYS A 1 157 ? 3.345 7.231 -2.894 1.00 98.62 157 CYS A N 1
ATOM 1094 C CA . CYS A 1 157 ? 4.495 7.139 -2.004 1.00 98.62 157 CYS A CA 1
ATOM 1095 C C . CYS A 1 157 ? 5.336 8.408 -2.067 1.00 98.62 157 CYS A C 1
ATOM 1097 O O . CYS A 1 157 ? 6.057 8.648 -3.045 1.00 98.62 157 CYS A O 1
ATOM 1099 N N . GLU A 1 158 ? 5.320 9.199 -0.991 1.00 98.06 158 GLU A N 1
ATOM 1100 C CA . GLU A 1 158 ? 6.062 10.450 -0.947 1.00 98.06 158 GLU A CA 1
ATOM 1101 C C . GLU A 1 158 ? 6.759 10.827 0.371 1.00 98.06 158 GLU A C 1
ATOM 1103 O O . GLU A 1 158 ? 6.695 10.172 1.410 1.00 98.06 158 GLU A O 1
ATOM 1108 N N . GLY A 1 159 ? 7.521 11.923 0.321 1.00 96.00 159 GLY A N 1
ATOM 1109 C CA . GLY A 1 159 ? 8.024 12.575 1.531 1.00 96.00 159 GLY A CA 1
ATOM 1110 C C . GLY A 1 159 ? 9.024 11.741 2.339 1.00 96.00 159 GLY A C 1
ATOM 1111 O O . GLY A 1 159 ? 9.064 11.858 3.563 1.00 96.00 159 GLY A O 1
ATOM 1112 N N . GLY A 1 160 ? 9.845 10.927 1.672 1.00 96.81 160 GLY A N 1
ATOM 1113 C CA . GLY A 1 160 ? 10.841 10.061 2.306 1.00 96.81 160 GLY A CA 1
ATOM 1114 C C . GLY A 1 160 ? 10.302 8.703 2.753 1.00 96.81 160 GLY A C 1
ATOM 1115 O O . GLY A 1 160 ? 11.023 7.988 3.448 1.00 96.81 160 GLY A O 1
ATOM 1116 N N . SER A 1 161 ? 9.067 8.351 2.388 1.00 98.31 161 SER A N 1
ATOM 1117 C CA . SER A 1 161 ? 8.478 7.053 2.712 1.00 98.31 161 SER A CA 1
ATOM 1118 C C . SER A 1 161 ? 9.220 5.879 2.065 1.00 98.31 161 SER A C 1
ATOM 1120 O O . SER A 1 161 ? 9.996 6.025 1.108 1.00 98.31 161 SER A O 1
ATOM 1122 N N . THR A 1 162 ? 9.006 4.699 2.643 1.00 98.69 162 THR A N 1
ATOM 1123 C CA . THR A 1 162 ? 9.433 3.413 2.091 1.00 98.69 162 THR A CA 1
ATOM 1124 C C . THR A 1 162 ? 8.198 2.579 1.799 1.00 98.69 162 THR A C 1
ATOM 1126 O O . THR A 1 162 ? 7.438 2.280 2.714 1.00 98.69 162 THR A O 1
ATOM 1129 N N . CYS A 1 163 ? 8.019 2.194 0.541 1.00 98.88 163 CYS A N 1
ATOM 1130 C CA . CYS A 1 163 ? 6.874 1.417 0.091 1.00 98.88 163 CYS A CA 1
ATOM 1131 C C . CYS A 1 163 ? 7.324 0.089 -0.509 1.00 98.88 163 CYS A C 1
ATOM 1133 O O . CYS A 1 163 ? 8.138 0.063 -1.437 1.00 98.88 163 CYS A O 1
ATOM 1135 N N . ASN A 1 164 ? 6.760 -1.003 -0.007 1.00 98.88 164 ASN A N 1
ATOM 1136 C CA . ASN A 1 164 ? 6.870 -2.332 -0.585 1.00 98.88 164 ASN A CA 1
ATOM 1137 C C . ASN A 1 164 ? 5.487 -2.735 -1.091 1.00 98.88 164 ASN A C 1
ATOM 1139 O O . ASN A 1 164 ? 4.563 -2.922 -0.306 1.00 98.88 164 ASN A O 1
ATOM 1143 N N . VAL A 1 165 ? 5.341 -2.809 -2.411 1.00 98.81 165 VAL A N 1
ATOM 1144 C CA . VAL A 1 165 ? 4.038 -2.895 -3.076 1.00 98.81 165 VAL A CA 1
ATOM 1145 C C . VAL A 1 165 ? 3.956 -4.165 -3.909 1.00 98.81 165 VAL A C 1
ATOM 1147 O O . VAL A 1 165 ? 4.803 -4.419 -4.764 1.00 98.81 165 VAL A O 1
ATOM 1150 N N . THR A 1 166 ? 2.911 -4.949 -3.707 1.00 98.81 166 THR A N 1
ATOM 1151 C CA . THR A 1 166 ? 2.437 -5.930 -4.682 1.00 98.81 166 THR A CA 1
ATOM 1152 C C . THR A 1 166 ? 1.050 -5.491 -5.104 1.00 98.81 166 THR A C 1
ATOM 1154 O O . THR A 1 166 ? 0.185 -5.383 -4.247 1.00 98.81 166 THR A O 1
ATOM 1157 N N . ALA A 1 167 ? 0.855 -5.199 -6.387 1.00 98.69 167 ALA A N 1
ATOM 1158 C CA . ALA A 1 167 ? -0.417 -4.718 -6.914 1.00 98.69 167 ALA A CA 1
ATOM 1159 C C . ALA A 1 167 ? -0.822 -5.498 -8.169 1.00 98.69 167 ALA A C 1
ATOM 1161 O O . ALA A 1 167 ? 0.032 -5.917 -8.959 1.00 98.69 167 ALA A O 1
ATOM 1162 N N . GLY A 1 168 ? -2.123 -5.703 -8.343 1.00 98.62 168 GLY A N 1
ATOM 1163 C CA . GLY A 1 168 ? -2.712 -6.446 -9.447 1.00 98.62 168 GLY A CA 1
ATOM 1164 C C . GLY A 1 168 ? -2.716 -5.696 -10.780 1.00 98.62 168 GLY A C 1
ATOM 1165 O O . GLY A 1 168 ? -1.840 -4.890 -11.108 1.00 98.62 168 GLY A O 1
ATOM 1166 N N . VAL A 1 169 ? -3.682 -6.055 -11.619 1.00 98.56 169 VAL A N 1
ATOM 1167 C CA . VAL A 1 169 ? -3.880 -5.486 -12.955 1.00 98.56 169 VAL A CA 1
ATOM 1168 C C . VAL A 1 169 ? -4.362 -4.047 -12.846 1.00 98.56 169 VAL A C 1
ATOM 1170 O O . VAL A 1 169 ? -5.162 -3.726 -11.980 1.00 98.56 169 VAL A O 1
ATOM 1173 N N . GLY A 1 170 ? -3.921 -3.196 -13.772 1.00 98.31 170 GLY A N 1
ATOM 1174 C CA . GLY A 1 170 ? -4.482 -1.851 -13.926 1.00 98.31 170 GLY A CA 1
ATOM 1175 C C . GLY A 1 170 ? -4.139 -0.874 -12.803 1.00 98.31 170 GLY A C 1
ATOM 1176 O O . GLY A 1 170 ? -4.684 0.219 -12.799 1.00 98.31 170 GLY A O 1
ATOM 1177 N N . SER A 1 171 ? -3.236 -1.240 -11.895 1.00 98.69 171 SER A N 1
ATOM 1178 C CA . SER A 1 171 ? -2.847 -0.387 -10.773 1.00 98.69 171 SER A CA 1
ATOM 1179 C C . SER A 1 171 ? -1.987 0.804 -11.194 1.00 98.69 171 SER A C 1
ATOM 1181 O O . SER A 1 171 ? -1.214 0.739 -12.161 1.00 98.69 171 SER A O 1
ATOM 1183 N N . GLU A 1 172 ? -2.059 1.863 -10.405 1.00 98.81 172 GLU A N 1
ATOM 1184 C CA . GLU A 1 172 ? -1.233 3.056 -10.509 1.00 98.81 172 GLU A CA 1
ATOM 1185 C C . GLU A 1 172 ? -0.320 3.143 -9.275 1.00 98.81 172 GLU A C 1
ATOM 1187 O O . GLU A 1 172 ? -0.692 2.773 -8.167 1.00 98.81 172 GLU A O 1
ATOM 1192 N N . LEU A 1 173 ? 0.943 3.513 -9.495 1.00 98.75 173 LEU A N 1
ATOM 1193 C CA . LEU A 1 173 ? 1.923 3.713 -8.429 1.00 98.75 173 LEU A CA 1
ATOM 1194 C C . LEU A 1 173 ? 2.723 4.974 -8.727 1.00 98.75 173 LEU A C 1
ATOM 1196 O O . LEU A 1 173 ? 3.529 4.991 -9.667 1.00 98.75 173 LEU A O 1
ATOM 1200 N N . GLU A 1 174 ? 2.569 6.000 -7.902 1.00 98.75 174 GLU A N 1
ATOM 1201 C CA . GLU A 1 174 ? 3.426 7.174 -7.904 1.00 98.75 174 GLU A CA 1
ATOM 1202 C C . GLU A 1 174 ? 4.436 7.107 -6.754 1.00 98.75 174 GLU A C 1
ATOM 1204 O O . GLU A 1 174 ? 4.129 6.867 -5.592 1.00 98.75 174 GLU A O 1
ATOM 1209 N N . CYS A 1 175 ? 5.705 7.314 -7.089 1.00 98.56 175 CYS A N 1
ATOM 1210 C CA . CYS A 1 175 ? 6.803 7.331 -6.141 1.00 98.56 175 CYS A CA 1
ATOM 1211 C C . CYS A 1 175 ? 7.574 8.637 -6.304 1.00 98.56 175 CYS A C 1
ATOM 1213 O O . CYS A 1 175 ? 8.289 8.809 -7.293 1.00 98.56 175 CYS A O 1
ATOM 1215 N N . THR A 1 176 ? 7.478 9.550 -5.339 1.00 98.56 176 THR A N 1
ATOM 1216 C CA . THR A 1 176 ? 8.093 10.883 -5.410 1.00 98.56 176 THR A CA 1
ATOM 1217 C C . THR A 1 176 ? 8.872 11.195 -4.136 1.00 98.56 176 THR A C 1
ATOM 1219 O O . THR A 1 176 ? 8.317 11.315 -3.053 1.00 98.56 176 THR A O 1
ATOM 1222 N N . ARG A 1 177 ? 10.193 11.403 -4.238 1.00 98.31 177 ARG A N 1
ATOM 1223 C CA . ARG A 1 177 ? 11.084 11.573 -3.069 1.00 98.31 177 ARG A CA 1
ATOM 1224 C C . ARG A 1 177 ? 10.946 10.424 -2.053 1.00 98.31 177 ARG A C 1
ATOM 1226 O O . ARG A 1 177 ? 11.115 10.648 -0.857 1.00 98.31 177 ARG A O 1
ATOM 1233 N N . ALA A 1 178 ? 10.645 9.219 -2.527 1.00 98.50 178 ALA A N 1
ATOM 1234 C CA . ALA A 1 178 ? 10.428 8.013 -1.732 1.00 98.50 178 ALA A CA 1
ATOM 1235 C C . ALA A 1 178 ? 11.275 6.842 -2.262 1.00 98.50 178 ALA A C 1
ATOM 1237 O O . ALA A 1 178 ? 11.916 6.943 -3.316 1.00 98.50 178 ALA A O 1
ATOM 1238 N N . SER A 1 179 ? 11.316 5.747 -1.501 1.00 98.62 179 SER A N 1
ATOM 1239 C CA . SER A 1 179 ? 11.923 4.480 -1.925 1.00 98.62 179 SER A CA 1
ATOM 1240 C C . SER A 1 179 ? 10.832 3.436 -2.133 1.00 98.62 179 SER A C 1
ATOM 1242 O O . SER A 1 179 ? 10.183 3.038 -1.172 1.00 98.62 179 SER A O 1
ATOM 1244 N N . CYS A 1 180 ? 10.647 2.991 -3.371 1.00 98.81 180 CYS A N 1
ATOM 1245 C CA . CYS A 1 180 ? 9.572 2.087 -3.753 1.00 98.81 180 CYS A CA 1
ATOM 1246 C C . CYS A 1 180 ? 10.133 0.797 -4.352 1.00 98.81 180 CYS A C 1
ATOM 1248 O O . CYS A 1 180 ? 10.835 0.826 -5.366 1.00 98.81 180 CYS A O 1
ATOM 1250 N N . THR A 1 181 ? 9.782 -0.333 -3.747 1.00 98.81 181 THR A N 1
ATOM 1251 C CA . THR A 1 181 ? 9.981 -1.672 -4.307 1.00 98.81 181 THR A CA 1
ATOM 1252 C C . THR A 1 181 ? 8.615 -2.204 -4.696 1.00 98.81 181 THR A C 1
ATOM 1254 O O . THR A 1 181 ? 7.729 -2.271 -3.851 1.00 98.81 181 THR A O 1
ATOM 1257 N N . SER A 1 182 ? 8.414 -2.565 -5.960 1.00 98.69 182 SER A N 1
ATOM 1258 C CA . SER A 1 182 ? 7.091 -2.940 -6.459 1.00 98.69 182 SER A CA 1
ATOM 1259 C C . SER A 1 182 ? 7.107 -4.178 -7.348 1.00 98.69 182 SER A C 1
ATOM 1261 O O . SER A 1 182 ? 8.011 -4.365 -8.166 1.00 98.69 182 SER A O 1
ATOM 1263 N N . THR A 1 183 ? 6.082 -5.014 -7.199 1.00 98.75 183 THR A N 1
ATOM 1264 C CA . THR A 1 183 ? 5.669 -6.022 -8.179 1.00 98.75 183 THR A CA 1
ATOM 1265 C C . THR A 1 183 ? 4.274 -5.656 -8.662 1.00 98.75 183 THR A C 1
ATOM 1267 O O . THR A 1 183 ? 3.357 -5.566 -7.855 1.00 98.75 183 THR A O 1
ATOM 1270 N N . ILE A 1 184 ? 4.123 -5.404 -9.959 1.00 98.38 184 ILE A N 1
ATOM 1271 C CA . ILE A 1 184 ? 2.879 -4.885 -10.531 1.00 98.38 184 ILE A CA 1
ATOM 1272 C C . ILE A 1 184 ? 2.347 -5.774 -11.652 1.00 98.38 184 ILE A C 1
ATOM 1274 O O . ILE A 1 184 ? 3.109 -6.309 -12.471 1.00 98.38 184 ILE A O 1
ATOM 1278 N N . GLY A 1 185 ? 1.024 -5.900 -11.693 1.00 98.44 185 GLY A N 1
ATOM 1279 C CA . GLY A 1 185 ? 0.304 -6.652 -12.702 1.00 98.44 185 GLY A CA 1
ATOM 1280 C C . GLY A 1 185 ? 0.323 -6.010 -14.091 1.00 98.44 185 GLY A C 1
ATOM 1281 O O . GLY A 1 185 ? 1.050 -5.068 -14.410 1.00 98.44 185 GLY A O 1
ATOM 1282 N N . THR A 1 186 ? -0.468 -6.598 -14.985 1.00 98.50 186 THR A N 1
ATOM 1283 C CA . THR A 1 186 ? -0.561 -6.140 -16.376 1.00 98.50 186 THR A CA 1
ATOM 1284 C C . THR A 1 186 ? -1.382 -4.858 -16.479 1.00 98.50 186 THR A C 1
ATOM 1286 O O . THR A 1 186 ? -2.369 -4.689 -15.780 1.00 98.50 186 THR A O 1
ATOM 1289 N N . GLY A 1 187 ? -1.033 -3.978 -17.412 1.00 98.19 187 GLY A N 1
ATOM 1290 C CA . GLY A 1 187 ? -1.737 -2.721 -17.658 1.00 98.19 187 GLY A CA 1
ATOM 1291 C C . GLY A 1 187 ? -1.369 -1.604 -16.686 1.00 98.19 187 GLY A C 1
ATOM 1292 O O . GLY A 1 187 ? -1.757 -0.470 -16.939 1.00 98.19 187 GLY A O 1
ATOM 1293 N N . SER A 1 188 ? -0.590 -1.907 -15.649 1.00 98.69 188 SER A N 1
ATOM 1294 C CA . SER A 1 188 ? -0.257 -0.975 -14.581 1.00 98.69 188 SER A CA 1
ATOM 1295 C C . SER A 1 188 ? 0.727 0.112 -15.028 1.00 98.69 188 SER A C 1
ATOM 1297 O O . SER A 1 188 ? 1.539 -0.068 -15.957 1.00 98.69 188 SER A O 1
ATOM 1299 N N . VAL A 1 189 ? 0.653 1.256 -14.354 1.00 98.75 189 VAL A N 1
ATOM 1300 C CA . VAL A 1 189 ? 1.480 2.437 -14.607 1.00 98.75 189 VAL A CA 1
ATOM 1301 C C . VAL A 1 189 ? 2.274 2.771 -13.353 1.00 98.75 189 VAL A C 1
ATOM 1303 O O . VAL A 1 189 ? 1.720 2.891 -12.272 1.00 98.75 189 VAL A O 1
ATOM 1306 N N . VAL A 1 190 ? 3.584 2.953 -13.512 1.00 98.75 190 VAL A N 1
ATOM 1307 C CA . VAL A 1 190 ? 4.474 3.398 -12.438 1.00 98.75 190 VAL A CA 1
ATOM 1308 C C . VAL A 1 190 ? 5.118 4.715 -12.824 1.00 98.75 190 VAL A C 1
ATOM 1310 O O . VAL A 1 190 ? 5.746 4.836 -13.885 1.00 98.75 190 VAL A O 1
ATOM 1313 N N . VAL A 1 191 ? 5.002 5.699 -11.945 1.00 98.75 191 VAL A N 1
ATOM 1314 C CA . VAL A 1 191 ? 5.624 7.011 -12.075 1.00 98.75 191 VAL A CA 1
ATOM 1315 C C . VAL A 1 191 ? 6.676 7.164 -10.988 1.00 98.75 191 VAL A C 1
ATOM 1317 O O . VAL A 1 191 ? 6.382 7.318 -9.813 1.00 98.75 191 VAL A O 1
ATOM 1320 N N . CYS A 1 192 ? 7.937 7.162 -11.397 1.00 98.56 192 CYS A N 1
ATOM 1321 C CA . CYS A 1 192 ? 9.067 7.461 -10.531 1.00 98.56 192 CYS A CA 1
ATOM 1322 C C . CYS A 1 192 ? 9.425 8.931 -10.693 1.00 98.56 192 CYS A C 1
ATOM 1324 O O . CYS A 1 192 ? 10.132 9.321 -11.629 1.00 98.56 192 CYS A O 1
ATOM 1326 N N . GLY A 1 193 ? 8.865 9.740 -9.801 1.00 98.06 193 GLY A N 1
ATOM 1327 C CA . GLY A 1 193 ? 8.988 11.183 -9.746 1.00 98.06 193 GLY A CA 1
ATOM 1328 C C . GLY A 1 193 ? 10.342 11.669 -9.236 1.00 98.06 193 GLY A C 1
ATOM 1329 O O . GLY A 1 193 ? 11.342 10.953 -9.190 1.00 98.06 193 GLY A O 1
ATOM 1330 N N . VAL A 1 194 ? 10.398 12.955 -8.894 1.00 97.94 194 VAL A N 1
ATOM 1331 C CA . VAL A 1 194 ? 11.645 13.632 -8.515 1.00 97.94 194 VAL A CA 1
ATOM 1332 C C . VAL A 1 194 ? 12.313 12.948 -7.318 1.00 97.94 194 VAL A C 1
ATOM 1334 O O . VAL A 1 194 ? 11.674 12.674 -6.307 1.00 97.94 194 VAL A O 1
ATOM 1337 N N . ASP A 1 195 ? 13.611 12.678 -7.450 1.00 98.12 195 ASP A N 1
ATOM 1338 C CA . ASP A 1 195 ? 14.487 12.102 -6.418 1.00 98.12 195 ASP A CA 1
ATOM 1339 C C . ASP A 1 195 ? 14.000 10.759 -5.836 1.00 98.12 195 ASP A C 1
ATOM 1341 O O . ASP A 1 195 ? 14.411 10.361 -4.744 1.00 98.12 195 ASP A O 1
ATOM 1345 N N . ALA A 1 196 ? 13.136 10.051 -6.565 1.00 98.44 196 ALA A N 1
ATOM 1346 C CA . ALA A 1 196 ? 12.641 8.739 -6.182 1.00 98.44 196 ALA A CA 1
ATOM 1347 C C . ALA A 1 196 ? 13.668 7.631 -6.453 1.00 98.44 196 ALA A C 1
ATOM 1349 O O . ALA A 1 196 ? 14.513 7.729 -7.352 1.00 98.44 196 ALA A O 1
ATOM 1350 N N . ARG A 1 197 ? 13.569 6.546 -5.685 1.00 98.62 197 ARG A N 1
ATOM 1351 C CA . ARG A 1 197 ? 14.276 5.287 -5.938 1.00 98.62 197 ARG A CA 1
ATOM 1352 C C . ARG A 1 197 ? 13.243 4.208 -6.188 1.00 98.62 197 ARG A C 1
ATOM 1354 O O . ARG A 1 197 ? 12.506 3.864 -5.276 1.00 98.62 197 ARG A O 1
ATOM 1361 N N . CYS A 1 198 ? 13.212 3.687 -7.401 1.00 98.75 198 CYS A N 1
ATOM 1362 C CA . CYS A 1 198 ? 12.243 2.688 -7.806 1.00 98.75 198 CYS A CA 1
ATOM 1363 C C . CYS A 1 198 ? 12.920 1.391 -8.224 1.00 98.75 198 CYS A C 1
ATOM 1365 O O . CYS A 1 198 ? 13.744 1.386 -9.141 1.00 98.75 198 CYS A O 1
ATOM 1367 N N . GLU A 1 199 ? 12.497 0.291 -7.619 1.00 98.75 199 GLU A N 1
ATOM 1368 C CA . GLU A 1 199 ? 12.749 -1.066 -8.086 1.00 98.75 199 GLU A CA 1
ATOM 1369 C C . GLU A 1 199 ? 11.409 -1.677 -8.504 1.00 98.75 199 GLU A C 1
ATOM 1371 O O . GLU A 1 199 ? 10.562 -1.972 -7.666 1.00 98.75 199 GLU A O 1
ATOM 1376 N N . VAL A 1 200 ? 11.190 -1.822 -9.811 1.00 98.75 200 VAL A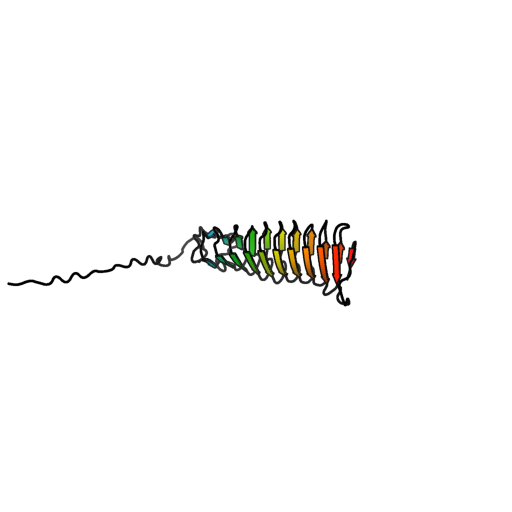 N 1
ATOM 1377 C CA . VAL A 1 200 ? 9.903 -2.234 -10.384 1.00 98.75 200 VAL A CA 1
ATOM 1378 C C . VAL A 1 200 ? 10.050 -3.577 -11.080 1.00 98.75 200 VAL A C 1
ATOM 1380 O O . VAL A 1 200 ? 10.860 -3.737 -11.997 1.00 98.75 200 VAL A O 1
ATOM 1383 N N . ALA A 1 201 ? 9.232 -4.541 -10.681 1.00 98.75 201 ALA A N 1
ATOM 1384 C CA . ALA A 1 201 ? 9.046 -5.802 -11.374 1.00 98.75 201 ALA A CA 1
ATOM 1385 C C . ALA A 1 201 ? 7.653 -5.847 -12.000 1.00 98.75 201 ALA A C 1
ATOM 1387 O O . ALA A 1 201 ? 6.651 -5.772 -11.302 1.00 98.75 201 ALA A O 1
ATOM 1388 N N . CYS A 1 202 ? 7.587 -6.018 -13.314 1.00 98.56 202 CYS A N 1
ATOM 1389 C CA . CYS A 1 202 ? 6.320 -6.186 -14.009 1.00 98.56 202 CYS A CA 1
ATOM 1390 C C . CYS A 1 202 ? 6.054 -7.662 -14.274 1.00 98.56 202 CYS A C 1
ATOM 1392 O O . CYS A 1 202 ? 6.913 -8.368 -14.809 1.00 98.56 202 CYS A O 1
ATOM 1394 N N . GLU A 1 203 ? 4.852 -8.119 -13.933 1.00 97.94 203 GLU A N 1
ATOM 1395 C CA . GLU A 1 203 ? 4.393 -9.484 -14.209 1.00 97.94 203 GLU A CA 1
ATOM 1396 C C . GLU A 1 203 ? 3.844 -9.644 -15.635 1.00 97.94 203 GLU A C 1
ATOM 1398 O O . GLU A 1 203 ? 3.739 -10.755 -16.156 1.00 97.94 203 GLU A O 1
ATOM 1403 N N . GLY A 1 204 ? 3.552 -8.528 -16.302 1.00 97.38 204 GLY A N 1
ATOM 1404 C CA . GLY A 1 204 ? 3.135 -8.480 -17.697 1.00 97.38 204 GLY A CA 1
ATOM 1405 C C . GLY A 1 204 ? 3.475 -7.145 -18.349 1.00 97.38 204 GLY A C 1
ATOM 1406 O O . GLY A 1 204 ? 4.518 -6.554 -18.065 1.00 97.38 204 GLY A O 1
ATOM 1407 N N . ALA A 1 205 ? 2.605 -6.683 -19.250 1.00 97.88 205 ALA A N 1
ATOM 1408 C CA . ALA A 1 205 ? 2.784 -5.380 -19.884 1.00 97.88 205 ALA A CA 1
ATOM 1409 C C . ALA A 1 205 ? 2.590 -4.267 -18.847 1.00 97.88 205 ALA A C 1
ATOM 1411 O O . ALA A 1 205 ? 1.578 -4.264 -18.159 1.00 97.88 205 ALA A O 1
ATOM 1412 N N . CYS A 1 206 ? 3.516 -3.322 -18.753 1.00 98.31 206 CYS A N 1
ATOM 1413 C CA . CYS A 1 206 ? 3.454 -2.213 -17.798 1.00 98.31 206 CYS A CA 1
ATOM 1414 C C . CYS A 1 206 ? 4.157 -0.987 -18.380 1.00 98.31 206 CYS A C 1
ATOM 1416 O O . CYS A 1 206 ? 5.031 -1.106 -19.245 1.00 98.31 206 CYS A O 1
ATOM 1418 N N . THR A 1 207 ? 3.816 0.206 -17.898 1.00 98.62 207 THR A N 1
ATOM 1419 C CA . THR A 1 207 ? 4.552 1.428 -18.252 1.00 98.62 207 THR A CA 1
ATOM 1420 C C . THR A 1 207 ? 5.265 1.986 -17.033 1.00 98.62 207 THR A C 1
ATOM 1422 O O . THR A 1 207 ? 4.624 2.287 -16.039 1.00 98.62 207 THR A O 1
ATOM 1425 N N . LEU A 1 208 ? 6.575 2.200 -17.142 1.00 98.62 208 LEU A N 1
ATOM 1426 C CA . LEU A 1 208 ? 7.376 2.907 -16.147 1.00 98.62 208 LEU A CA 1
ATOM 1427 C C . LEU A 1 208 ? 7.828 4.249 -16.724 1.00 98.62 208 LEU A C 1
ATOM 1429 O O . LEU A 1 208 ? 8.484 4.290 -17.767 1.00 98.62 208 LEU A O 1
ATOM 1433 N N . THR A 1 209 ? 7.520 5.344 -16.037 1.00 98.69 209 THR A N 1
ATOM 1434 C CA . THR A 1 209 ? 8.048 6.677 -16.343 1.00 98.69 209 THR A CA 1
ATOM 1435 C C . THR A 1 209 ? 9.031 7.103 -15.267 1.00 98.69 209 THR A C 1
ATOM 1437 O O . THR A 1 209 ? 8.666 7.253 -14.111 1.00 98.69 209 THR A O 1
ATOM 1440 N N . CYS A 1 210 ? 10.282 7.323 -15.662 1.00 98.44 210 CYS A N 1
ATOM 1441 C CA . CYS A 1 210 ? 11.367 7.700 -14.769 1.00 98.44 210 CYS A CA 1
ATOM 1442 C C . CYS A 1 210 ? 11.779 9.161 -14.986 1.00 98.44 210 CYS A C 1
ATOM 1444 O O . CYS A 1 210 ? 12.239 9.532 -16.076 1.00 98.44 210 CYS A O 1
ATOM 1446 N N . ALA A 1 211 ? 11.629 9.989 -13.951 1.00 98.38 211 ALA A N 1
ATOM 1447 C CA . ALA A 1 211 ? 12.075 11.375 -13.951 1.00 98.38 211 ALA A CA 1
ATOM 1448 C C . ALA A 1 211 ? 13.614 11.477 -14.032 1.00 98.38 211 ALA A C 1
ATOM 1450 O O . ALA A 1 211 ? 14.321 10.578 -13.582 1.00 98.38 211 ALA A O 1
ATOM 1451 N N . PRO A 1 212 ? 14.179 12.588 -14.549 1.00 97.31 212 PRO A N 1
ATOM 1452 C CA . PRO A 1 212 ? 15.628 12.715 -14.730 1.00 97.31 212 PRO A CA 1
ATOM 1453 C C . PRO A 1 212 ? 16.474 12.615 -13.453 1.00 97.31 212 PRO A C 1
ATOM 1455 O O . PRO A 1 212 ? 17.658 12.303 -13.555 1.00 97.31 212 PRO A O 1
ATOM 1458 N N . SER A 1 213 ? 15.912 12.932 -12.281 1.00 97.81 213 SER A N 1
ATOM 1459 C CA . SER A 1 213 ? 16.615 12.820 -10.995 1.00 97.81 213 SER A CA 1
ATOM 1460 C C . SER A 1 213 ? 16.287 11.542 -10.217 1.00 97.81 213 SER A C 1
ATOM 1462 O O . SER A 1 213 ? 16.871 11.315 -9.159 1.00 97.81 213 SER A O 1
ATOM 1464 N N . ALA A 1 214 ? 15.390 10.702 -10.738 1.00 98.38 214 ALA A N 1
ATOM 1465 C CA . ALA A 1 214 ? 15.064 9.414 -10.146 1.00 98.38 214 ALA A CA 1
ATOM 1466 C C . ALA A 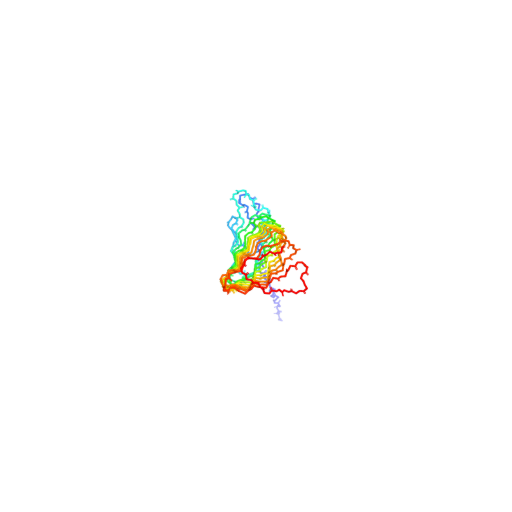1 214 ? 16.125 8.358 -10.485 1.00 98.38 214 ALA A C 1
ATOM 1468 O O . ALA A 1 214 ? 16.838 8.452 -11.487 1.00 98.38 214 ALA A O 1
ATOM 1469 N N . THR A 1 215 ? 16.204 7.321 -9.655 1.00 98.44 215 THR A N 1
ATOM 1470 C CA . THR A 1 215 ? 16.905 6.068 -9.971 1.00 98.44 215 THR A CA 1
ATOM 1471 C C . THR A 1 215 ? 15.861 4.986 -10.192 1.00 98.44 215 THR A C 1
ATOM 1473 O O . THR A 1 215 ? 15.030 4.767 -9.313 1.00 98.44 215 THR A O 1
ATOM 1476 N N . CYS A 1 216 ? 15.884 4.330 -11.351 1.00 98.69 216 CYS A N 1
ATOM 1477 C CA . CYS A 1 216 ? 14.843 3.387 -11.744 1.00 98.69 216 CYS A CA 1
ATOM 1478 C C . CYS A 1 216 ? 15.452 2.085 -12.260 1.00 98.69 216 CYS A C 1
ATOM 1480 O O . CYS A 1 216 ? 16.057 2.061 -13.335 1.00 98.69 216 CYS A O 1
ATOM 1482 N N . ALA A 1 217 ? 15.205 0.998 -11.536 1.00 98.62 217 ALA A N 1
ATOM 1483 C CA . ALA A 1 217 ? 15.490 -0.361 -11.958 1.00 98.62 217 ALA A CA 1
ATOM 1484 C C . ALA A 1 217 ? 14.188 -1.051 -12.387 1.00 98.62 217 ALA A C 1
ATOM 1486 O O . ALA A 1 217 ? 13.209 -1.062 -11.646 1.00 98.62 217 ALA A O 1
ATOM 1487 N N . LEU A 1 218 ? 14.177 -1.635 -13.585 1.00 98.69 218 LEU A N 1
ATOM 1488 C CA . LEU A 1 218 ? 13.025 -2.333 -14.158 1.00 98.69 218 LEU A CA 1
ATOM 1489 C C . LEU A 1 218 ? 13.367 -3.795 -14.450 1.00 98.69 218 LEU A C 1
ATOM 1491 O O . LEU A 1 218 ? 14.404 -4.078 -15.055 1.00 98.69 218 LEU A O 1
ATOM 1495 N N . ARG A 1 219 ? 12.464 -4.709 -14.093 1.00 98.69 219 ARG A N 1
ATOM 1496 C CA . ARG A 1 219 ? 12.474 -6.121 -14.491 1.00 98.69 219 ARG A CA 1
ATOM 1497 C C . ARG A 1 219 ? 11.162 -6.469 -15.198 1.00 98.69 219 ARG A C 1
ATOM 1499 O O . ARG A 1 219 ? 10.113 -6.487 -14.565 1.00 98.69 219 ARG A O 1
ATOM 1506 N N . CYS A 1 220 ? 11.229 -6.771 -16.488 1.00 98.38 220 CYS A N 1
ATOM 1507 C CA . CYS A 1 220 ? 10.131 -7.343 -17.267 1.00 98.38 220 CYS A CA 1
ATOM 1508 C C . CYS A 1 220 ? 10.086 -8.881 -17.121 1.00 98.38 220 CYS A C 1
ATOM 1510 O O . CYS A 1 220 ? 11.076 -9.472 -16.682 1.00 98.38 220 CYS A O 1
ATOM 1512 N N . PRO A 1 221 ? 8.997 -9.556 -17.541 1.00 97.25 221 PRO A N 1
ATOM 1513 C CA . PRO A 1 221 ? 8.828 -11.004 -17.352 1.00 97.25 221 PRO A CA 1
ATOM 1514 C C . PRO A 1 221 ? 9.956 -11.881 -17.919 1.00 97.25 221 PRO A C 1
ATOM 1516 O O . PRO A 1 221 ? 10.316 -12.891 -17.319 1.00 97.25 221 PRO A O 1
ATOM 1519 N N . ASP A 1 222 ? 10.541 -11.486 -19.053 1.00 95.19 222 ASP A N 1
ATOM 1520 C CA . ASP A 1 222 ? 11.616 -12.237 -19.720 1.00 95.19 222 ASP A CA 1
ATOM 1521 C C . ASP A 1 222 ? 13.029 -11.871 -19.221 1.00 95.19 222 ASP A C 1
ATOM 1523 O O . ASP A 1 222 ? 14.026 -12.440 -19.679 1.00 95.19 222 ASP A O 1
ATOM 1527 N N . ASP A 1 223 ? 13.146 -10.919 -18.292 1.00 97.06 223 ASP A N 1
ATOM 1528 C CA . ASP A 1 223 ? 14.436 -10.475 -17.780 1.00 97.06 223 ASP A CA 1
ATOM 1529 C C . ASP A 1 223 ? 14.964 -11.418 -16.696 1.00 97.06 223 ASP A C 1
ATOM 1531 O O . ASP A 1 223 ? 14.303 -11.726 -15.706 1.00 97.06 223 ASP A O 1
ATOM 1535 N N . THR A 1 224 ? 16.234 -11.808 -16.812 1.00 94.75 224 THR A N 1
ATOM 1536 C CA . THR A 1 224 ? 16.908 -12.594 -15.766 1.00 94.75 224 THR A CA 1
ATOM 1537 C C . THR A 1 224 ? 17.327 -11.757 -14.553 1.00 94.75 224 THR A C 1
ATOM 1539 O O . THR A 1 224 ? 17.670 -12.321 -13.516 1.00 94.75 224 THR A O 1
ATOM 1542 N N . ALA A 1 225 ? 17.375 -10.428 -14.690 1.00 95.19 225 ALA A N 1
ATOM 1543 C CA . ALA A 1 225 ? 17.767 -9.480 -13.646 1.00 95.19 225 ALA A CA 1
ATOM 1544 C C . ALA A 1 225 ? 17.224 -8.070 -13.962 1.00 95.19 225 ALA A C 1
ATOM 1546 O O . ALA A 1 225 ? 17.015 -7.770 -15.140 1.00 95.19 225 ALA A O 1
ATOM 1547 N N . PRO A 1 226 ? 17.039 -7.195 -12.954 1.00 97.44 226 PRO A N 1
ATOM 1548 C CA . PRO A 1 226 ? 16.676 -5.799 -13.186 1.00 97.44 226 PRO A CA 1
ATOM 1549 C C . PRO A 1 226 ? 17.724 -5.049 -14.020 1.00 97.44 226 PRO A C 1
ATOM 1551 O O . PRO A 1 226 ? 18.923 -5.333 -13.940 1.00 97.44 226 PRO A O 1
ATOM 1554 N N . ARG A 1 227 ? 17.271 -4.062 -14.796 1.00 97.75 227 ARG A N 1
ATOM 1555 C CA . ARG A 1 227 ? 18.120 -3.128 -15.549 1.00 97.75 227 ARG A CA 1
ATOM 1556 C C . ARG A 1 227 ? 17.799 -1.683 -15.185 1.00 97.75 227 ARG A C 1
ATOM 1558 O O . ARG A 1 227 ? 16.638 -1.336 -14.998 1.00 97.75 227 ARG A O 1
ATOM 1565 N N . GLU A 1 228 ? 18.817 -0.835 -15.180 1.00 98.12 228 GLU A N 1
ATOM 1566 C CA . GLU A 1 228 ? 18.637 0.611 -15.035 1.00 98.12 228 GLU A CA 1
ATOM 1567 C C . GLU A 1 228 ? 17.971 1.203 -16.283 1.00 98.12 228 GLU A C 1
ATOM 1569 O O . GLU A 1 228 ? 18.356 0.891 -17.418 1.00 98.12 228 GLU A O 1
ATOM 1574 N N . VAL A 1 229 ? 16.986 2.076 -16.081 1.00 98.06 229 VAL A N 1
ATOM 1575 C CA . VAL A 1 229 ? 16.240 2.745 -17.153 1.00 98.06 229 VAL A CA 1
ATOM 1576 C C . VAL A 1 229 ? 16.095 4.246 -16.897 1.00 98.06 229 VAL A C 1
ATOM 1578 O O . VAL A 1 229 ? 16.313 4.739 -15.798 1.00 98.06 229 VAL A O 1
ATOM 1581 N N . SER A 1 230 ? 15.742 4.995 -17.942 1.00 97.38 230 SER A N 1
ATOM 1582 C CA . SER A 1 230 ? 15.459 6.433 -17.861 1.00 97.38 230 SER A CA 1
ATOM 1583 C C . SER A 1 230 ? 14.366 6.813 -18.861 1.00 97.38 230 SER A C 1
ATOM 1585 O O . SER A 1 230 ? 14.201 6.142 -19.883 1.00 97.38 230 SER A O 1
ATOM 1587 N N . GLY A 1 231 ? 13.622 7.887 -18.578 1.00 97.88 231 GLY A N 1
ATOM 1588 C CA . GLY A 1 231 ? 12.468 8.282 -19.386 1.00 97.88 231 GLY A CA 1
ATOM 1589 C C . GLY A 1 231 ? 11.319 7.277 -19.280 1.00 97.88 231 GLY A C 1
ATOM 1590 O O . GLY A 1 231 ? 11.168 6.604 -18.264 1.00 97.88 231 GLY A O 1
ATOM 1591 N N . THR A 1 232 ? 10.498 7.180 -20.324 1.00 98.44 232 THR A N 1
ATOM 1592 C CA . THR A 1 232 ? 9.373 6.235 -20.367 1.00 98.44 232 THR A CA 1
ATOM 1593 C C . THR A 1 232 ? 9.789 4.930 -21.038 1.00 98.44 232 THR A C 1
ATOM 1595 O O . THR A 1 232 ? 10.230 4.927 -22.190 1.00 98.44 232 THR A O 1
ATOM 1598 N N . VAL A 1 233 ? 9.606 3.816 -20.333 1.00 98.06 233 VAL A N 1
ATOM 1599 C CA . VAL A 1 233 ? 9.891 2.454 -20.796 1.00 98.06 233 VAL A CA 1
ATOM 1600 C C . VAL A 1 233 ? 8.656 1.583 -20.593 1.00 98.06 233 VAL A C 1
ATOM 1602 O O . VAL A 1 233 ? 7.828 1.846 -19.725 1.00 98.06 233 VAL A O 1
ATOM 1605 N N . ARG A 1 234 ? 8.519 0.551 -21.426 1.00 97.44 234 ARG A N 1
ATOM 1606 C CA . ARG A 1 234 ? 7.454 -0.441 -21.316 1.00 97.44 234 ARG A CA 1
ATOM 1607 C C . ARG A 1 234 ? 8.025 -1.848 -21.282 1.00 97.44 234 ARG A C 1
ATOM 1609 O O . ARG A 1 234 ? 8.999 -2.122 -21.991 1.00 97.44 234 ARG A O 1
ATOM 1616 N N . CYS A 1 235 ? 7.394 -2.687 -20.473 1.00 96.06 235 CYS A N 1
ATOM 1617 C CA . CYS A 1 235 ? 7.253 -4.108 -20.748 1.00 96.06 235 CYS A CA 1
ATOM 1618 C C . CYS A 1 235 ? 5.957 -4.255 -21.579 1.00 96.06 235 CYS A C 1
ATOM 1620 O O . CYS A 1 235 ? 5.976 -5.024 -22.554 1.00 96.06 235 CYS A O 1
#